Protein AF-A0A4Y7RGU6-F1 (afdb_monomer)

Nearest PDB structures (foldseek):
  7kom-assembly1_A  TM=5.397E-01  e=7.182E-05  Vibrio vulnificus CMCP6
  7omf-assembly1_A  TM=4.273E-01  e=4.608E+00  Homo sapiens
  7b0i-assembly1_A  TM=4.293E-01  e=6.412E+00  Homo sapiens

Sequence (191 aa):
MRLKSGKIIGILFGMALMIGLMAPAAFASVTFQLQDGSGAPYTLTSLDPTTGDPLTYSSYYCNQGTYKYYDAKGQNLLSMINTALTGSGFSSGDVDYVEFIGSDGYDTDDYGAITLGDLSGYYYYSPTTSPGTAVAPIIATQYRTRDTGDFSPANCPRNFYGQPGPTGGADEDTMQMWVKGLSTVVLKVNQ

Mean predicted aligned error: 11.54 Å

Solvent-accessible surface area (backbone atoms only — not comparable to full-atom values): 10809 Å² total; per-residue (Å²): 138,87,86,86,85,90,80,80,77,73,64,71,67,59,63,65,57,73,69,60,77,78,60,76,73,73,70,48,51,31,34,32,28,40,26,43,77,86,70,56,75,41,82,59,41,76,45,71,43,69,56,56,72,76,44,73,42,52,42,74,38,96,86,71,86,42,79,44,47,32,37,33,22,20,26,53,38,67,63,50,51,54,58,36,29,71,84,67,86,52,56,79,89,46,42,61,29,47,36,46,29,17,74,86,70,52,59,25,66,91,78,48,87,37,32,65,64,56,45,68,73,12,22,16,68,42,100,88,37,89,68,29,47,81,35,79,24,21,31,21,30,32,39,22,43,67,91,81,50,69,66,49,74,47,72,47,22,25,54,46,54,32,38,45,38,89,91,64,59,63,50,74,61,69,60,69,55,42,35,62,29,34,35,35,38,39,39,32,27,70,128

Radius of gyration: 22.2 Å; Cα contacts (8 Å, |Δi|>4): 400; chains: 1; bounding box: 42×80×66 Å

Secondary structure (DSSP, 8-state):
-------SSSSHHHHSTTSTT--------EEEEEE-TT--EEEEEEE-------EEEEEE-TTTS-EEEEEEEEEEHHHHHHHHHTTTT--GGGEEEEEEEETTS-BSGGG--B-HHHHHH-EEEETTEEEEEE---EEEEEEEETTT-PPEEEEEEEEE-PBP-TTS---THHHHTS-BTEEEEEEEE--

pLDDT: mean 73.75, std 17.4, range [36.81, 94.75]

Foldseek 3Di:
DDDDDPPDPPPVVVVVVVVPPPPVQPFQWAWEWEAEPVRDIDTQDIHGFDWADWDKAWAADPPDRDIWIKTFTTDFPVVVVQVSCPPVPDGLVQFAFKKWAAPVGDICVVLHGHHPCNQQPAAHQDPVDPQHHADGKGFTQWMATPPDTDTDHGQWTWIDGHADGPVGDPDNSVVSRTYIRTHYMYGYGYD

Structure (mmCIF, N/CA/C/O backbone):
data_AF-A0A4Y7RGU6-F1
#
_entry.id   AF-A0A4Y7RGU6-F1
#
loop_
_atom_site.group_PDB
_atom_site.id
_atom_site.type_symbol
_atom_site.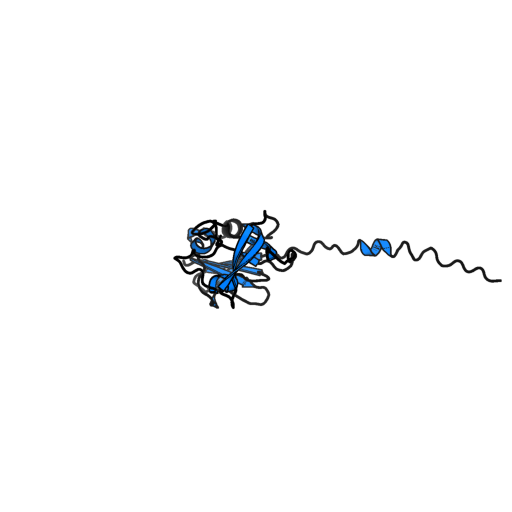label_atom_id
_atom_site.label_alt_id
_atom_site.label_comp_id
_atom_site.label_asym_id
_atom_site.label_entity_id
_atom_site.label_seq_id
_atom_site.pdbx_PDB_ins_code
_atom_site.Cartn_x
_atom_site.Cartn_y
_atom_site.Cartn_z
_atom_site.occupancy
_atom_site.B_iso_or_equiv
_atom_site.auth_seq_id
_atom_site.auth_comp_id
_atom_site.auth_asym_id
_atom_site.auth_atom_id
_atom_site.pdbx_PDB_model_num
ATOM 1 N N . MET A 1 1 ? -5.338 60.148 -46.299 1.00 37.44 1 MET A N 1
ATOM 2 C CA . MET A 1 1 ? -4.393 59.022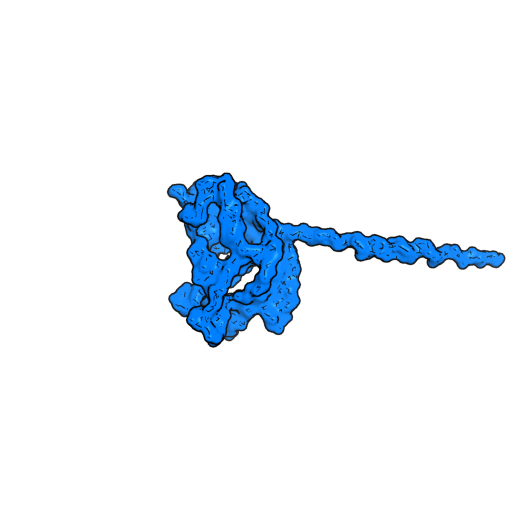 -46.115 1.00 37.44 1 MET A CA 1
ATOM 3 C C . MET A 1 1 ? -4.513 58.545 -44.669 1.00 37.44 1 MET A C 1
ATOM 5 O O . MET A 1 1 ? -4.344 59.355 -43.771 1.00 37.44 1 MET A O 1
ATOM 9 N N . ARG A 1 2 ? -4.946 57.296 -44.443 1.00 38.00 2 ARG A N 1
ATOM 10 C CA . ARG A 1 2 ? -5.199 56.705 -43.112 1.00 38.00 2 ARG A CA 1
ATOM 11 C C . ARG A 1 2 ? -3.884 56.193 -42.509 1.00 38.00 2 ARG A C 1
ATOM 13 O O . ARG A 1 2 ? -3.239 55.362 -43.139 1.00 38.00 2 ARG A O 1
ATOM 20 N N . LEU A 1 3 ? -3.532 56.614 -41.294 1.00 39.50 3 LEU A N 1
ATOM 21 C CA . LEU A 1 3 ? -2.483 55.974 -40.493 1.00 39.50 3 LEU A CA 1
ATOM 22 C C . LEU A 1 3 ? -3.102 54.815 -39.697 1.00 39.50 3 LEU A C 1
ATOM 24 O O . LEU A 1 3 ? -3.950 55.021 -38.832 1.00 39.50 3 LEU A O 1
ATOM 28 N N . LYS A 1 4 ? -2.714 53.582 -40.044 1.00 46.34 4 LYS A N 1
ATOM 29 C CA . LYS A 1 4 ? -3.004 52.351 -39.296 1.00 46.34 4 LYS A CA 1
ATOM 30 C C . LYS A 1 4 ? -1.872 52.115 -38.295 1.00 46.34 4 LYS A C 1
ATOM 32 O O . LYS A 1 4 ? -0.805 51.692 -38.719 1.00 46.34 4 LYS A O 1
ATOM 37 N N . SER A 1 5 ? -2.133 52.273 -36.999 1.00 46.62 5 SER A N 1
ATOM 38 C CA . SER A 1 5 ? -1.221 51.810 -35.939 1.00 46.62 5 SER A CA 1
ATOM 39 C C . SER A 1 5 ? -2.008 51.298 -34.731 1.00 46.62 5 SER A C 1
ATOM 41 O O . SER A 1 5 ? -1.971 51.872 -33.653 1.00 46.62 5 SER A O 1
ATOM 43 N N . GLY A 1 6 ? -2.759 50.212 -34.929 1.00 49.09 6 GLY A N 1
ATOM 44 C CA . GLY A 1 6 ? -3.485 49.488 -33.878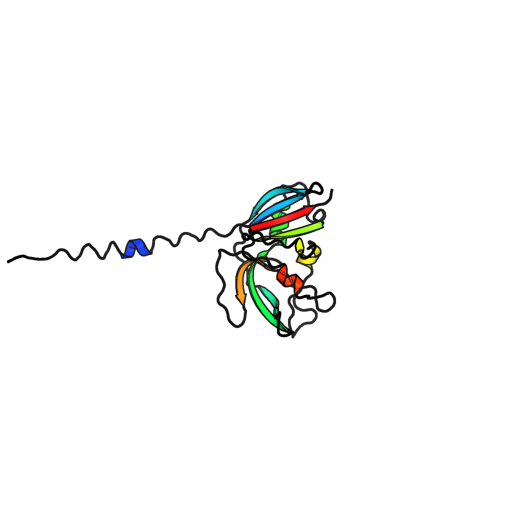 1.00 49.09 6 GLY A CA 1
ATOM 45 C C . GLY A 1 6 ? -2.998 48.045 -33.753 1.00 49.09 6 GLY A C 1
ATOM 46 O O . GLY A 1 6 ? -3.787 47.126 -33.938 1.00 49.09 6 GLY A O 1
ATOM 47 N N . LYS A 1 7 ? -1.690 47.825 -33.549 1.00 43.72 7 LYS A N 1
ATOM 48 C CA . LYS A 1 7 ? -1.103 46.467 -33.545 1.00 43.72 7 LYS A CA 1
ATOM 49 C C . LYS A 1 7 ? -0.040 46.171 -32.476 1.00 43.72 7 LYS A C 1
ATOM 51 O O . LYS A 1 7 ? 0.620 45.148 -32.585 1.00 43.72 7 LYS A O 1
ATOM 56 N N . ILE A 1 8 ? 0.124 46.996 -31.438 1.00 49.69 8 ILE A N 1
ATOM 57 C CA . ILE A 1 8 ? 1.206 46.776 -30.446 1.00 49.69 8 ILE A CA 1
ATOM 58 C C . ILE A 1 8 ? 0.703 46.459 -29.020 1.00 49.69 8 ILE A C 1
ATOM 60 O O . ILE A 1 8 ? 1.488 46.066 -28.171 1.00 49.69 8 ILE A O 1
ATOM 64 N N . ILE A 1 9 ? -0.607 46.488 -28.746 1.00 47.09 9 ILE A N 1
ATOM 65 C CA . ILE A 1 9 ? -1.130 46.227 -27.381 1.00 47.09 9 ILE A CA 1
ATOM 66 C C . ILE A 1 9 ? -1.652 44.781 -27.199 1.00 47.09 9 ILE A C 1
ATOM 68 O O . ILE A 1 9 ? -1.918 44.345 -26.087 1.00 47.09 9 ILE A O 1
ATOM 72 N N . GLY A 1 10 ? -1.738 43.985 -28.272 1.00 39.59 10 GLY A N 1
ATOM 73 C CA . GLY A 1 10 ? -2.306 42.627 -28.214 1.00 39.59 10 GLY A CA 1
ATOM 74 C C . GLY A 1 10 ? -1.344 41.503 -27.806 1.00 39.59 10 GLY A C 1
ATOM 75 O O . GLY A 1 10 ? -1.802 40.410 -27.503 1.00 39.59 10 GLY A O 1
ATOM 76 N N . ILE A 1 11 ? -0.025 41.735 -27.807 1.00 47.38 11 ILE A N 1
ATOM 77 C CA . ILE A 1 11 ? 0.964 40.651 -27.628 1.00 47.38 11 ILE A CA 1
ATOM 78 C C . ILE A 1 11 ? 1.422 40.512 -26.166 1.00 47.38 11 ILE A C 1
ATOM 80 O O . ILE A 1 11 ? 1.731 39.410 -25.725 1.00 47.38 11 ILE A O 1
ATOM 84 N N . LEU A 1 12 ? 1.376 41.581 -25.364 1.00 43.81 12 LEU A N 1
ATOM 85 C CA . LEU A 1 12 ? 1.809 41.526 -23.959 1.00 43.81 12 LEU A CA 1
ATOM 86 C C . LEU A 1 12 ? 0.776 40.892 -23.008 1.00 43.81 12 LEU A C 1
ATOM 88 O O . LEU A 1 12 ? 1.162 40.354 -21.976 1.00 43.81 12 LEU A O 1
ATOM 92 N N . PHE A 1 13 ? -0.509 40.853 -23.375 1.00 44.53 13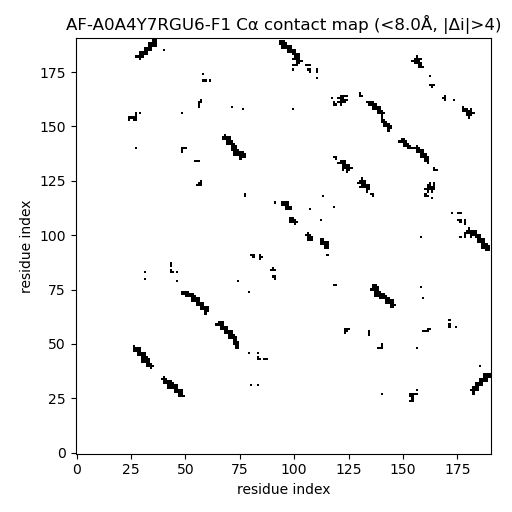 PHE A N 1
ATOM 93 C CA . PHE A 1 13 ? -1.538 40.136 -22.603 1.00 44.53 13 PHE A CA 1
ATOM 94 C C . PHE A 1 13 ? -1.608 38.627 -22.906 1.00 44.53 13 PHE A C 1
ATOM 96 O O . PHE A 1 13 ? -2.220 37.883 -22.146 1.00 44.53 13 PHE A O 1
ATOM 103 N N . GLY A 1 14 ? -0.958 38.156 -23.978 1.00 41.12 14 GLY A N 1
ATOM 104 C CA . GLY A 1 14 ? -0.947 36.736 -24.352 1.00 41.12 14 GLY A CA 1
ATOM 105 C C . GLY A 1 14 ? 0.076 35.888 -23.591 1.00 41.12 14 GLY A C 1
ATOM 106 O O . GLY A 1 14 ? -0.103 34.680 -23.479 1.00 41.12 14 GLY A O 1
ATOM 107 N N . MET A 1 15 ? 1.131 36.498 -23.037 1.00 42.44 15 MET A N 1
ATOM 108 C CA . MET A 1 15 ? 2.177 35.760 -22.309 1.00 42.44 15 MET A CA 1
ATOM 109 C C . MET A 1 15 ? 1.942 35.692 -20.794 1.00 42.44 15 MET A C 1
ATOM 111 O O . MET A 1 15 ? 2.468 34.795 -20.145 1.00 42.44 15 MET A O 1
ATOM 115 N N . ALA A 1 16 ? 1.101 36.563 -20.226 1.00 43.31 16 ALA A N 1
ATOM 116 C CA . ALA A 1 16 ? 0.718 36.481 -18.812 1.00 43.31 16 ALA A CA 1
ATOM 117 C C . ALA A 1 16 ? -0.343 35.395 -18.535 1.00 43.31 16 ALA A C 1
ATOM 119 O O . ALA A 1 16 ? -0.478 34.946 -17.401 1.00 43.31 16 ALA A O 1
ATOM 120 N N . LEU A 1 17 ? -1.063 34.931 -19.565 1.00 41.69 17 LEU A N 1
ATOM 121 C CA . LEU A 1 17 ? -2.091 33.893 -19.426 1.00 41.69 17 LEU A CA 1
ATOM 122 C C . LEU A 1 17 ? -1.546 32.458 -19.549 1.00 41.69 17 LEU A C 1
ATOM 124 O O . LEU A 1 17 ? -2.269 31.519 -19.247 1.00 41.69 17 LEU A O 1
ATOM 128 N N . MET A 1 18 ? -0.281 32.277 -19.951 1.00 43.94 18 MET A N 1
ATOM 129 C CA . MET A 1 18 ? 0.377 30.957 -19.999 1.00 43.94 18 MET A CA 1
ATOM 130 C C . MET A 1 18 ? 1.171 30.618 -18.728 1.00 43.94 18 MET A C 1
ATOM 132 O O . MET A 1 18 ? 1.756 29.545 -18.637 1.00 43.94 18 MET A O 1
ATOM 136 N N . ILE A 1 19 ? 1.176 31.514 -17.735 1.00 46.06 19 ILE A N 1
ATOM 137 C CA . ILE A 1 19 ? 1.684 31.242 -16.377 1.00 46.06 19 ILE A CA 1
ATOM 138 C C . ILE A 1 19 ? 0.513 30.905 -15.425 1.00 46.06 19 ILE A C 1
ATOM 140 O O . ILE A 1 19 ? 0.712 30.403 -14.322 1.00 46.06 19 ILE A O 1
ATOM 144 N N . GLY A 1 20 ? -0.732 31.127 -15.860 1.00 36.81 20 GLY A N 1
ATOM 145 C CA . GLY A 1 20 ? -1.924 30.663 -15.161 1.00 36.81 20 GLY A CA 1
ATOM 146 C C . GLY A 1 20 ? -2.217 29.209 -15.520 1.00 36.81 20 GLY A C 1
ATOM 147 O O . GLY A 1 20 ? -2.365 28.898 -16.694 1.00 36.81 20 GLY A O 1
ATOM 148 N N . LEU A 1 21 ? -2.362 28.357 -14.503 1.00 38.41 21 LEU A N 1
ATOM 149 C CA . LEU A 1 21 ? -2.699 26.925 -14.573 1.00 38.41 21 LEU A CA 1
ATOM 150 C C . LEU A 1 21 ? -1.518 25.943 -14.673 1.00 38.41 21 LEU A C 1
ATOM 152 O O . LEU A 1 21 ? -1.684 24.828 -15.149 1.00 38.41 21 LEU A O 1
ATOM 156 N N . MET A 1 22 ? -0.383 26.243 -14.040 1.00 37.75 22 MET A N 1
ATOM 157 C CA . MET A 1 22 ? 0.124 25.225 -13.111 1.00 37.75 22 MET A CA 1
ATOM 158 C C . MET A 1 22 ? -0.668 25.379 -11.817 1.00 37.75 22 MET A C 1
ATOM 160 O O . MET A 1 22 ? -0.173 25.886 -10.814 1.00 37.75 22 MET A O 1
ATOM 164 N N . ALA A 1 23 ? -1.951 25.003 -11.865 1.00 37.34 23 ALA A N 1
ATOM 165 C CA . ALA A 1 23 ? -2.607 24.592 -10.641 1.00 37.34 23 ALA A CA 1
ATOM 166 C C . ALA A 1 23 ? -1.680 23.523 -10.048 1.00 37.34 23 ALA A C 1
ATOM 168 O O . ALA A 1 23 ? -1.263 22.637 -10.806 1.00 37.34 23 ALA A O 1
ATOM 169 N N . PRO A 1 24 ? -1.295 23.608 -8.764 1.00 40.09 24 PRO A N 1
ATOM 170 C CA . PRO A 1 24 ? -0.758 22.441 -8.089 1.00 40.09 24 PRO A CA 1
ATOM 171 C C . PRO A 1 24 ? -1.733 21.320 -8.432 1.00 40.09 24 PRO A C 1
ATOM 173 O O . PRO A 1 24 ? -2.925 21.466 -8.153 1.00 40.09 24 PRO A O 1
ATOM 176 N N . ALA A 1 25 ? -1.284 20.298 -9.167 1.00 44.44 25 ALA A N 1
ATOM 177 C CA . ALA A 1 25 ? -2.111 19.123 -9.373 1.00 44.44 25 ALA A CA 1
ATOM 178 C C . ALA A 1 25 ? -2.538 18.722 -7.965 1.00 44.44 25 ALA A C 1
ATOM 180 O O . ALA A 1 25 ? -1.666 18.519 -7.119 1.00 44.44 25 ALA A O 1
ATOM 181 N N . ALA A 1 26 ? -3.841 18.780 -7.675 1.00 47.59 26 ALA A N 1
ATOM 182 C CA . ALA A 1 26 ? -4.341 18.370 -6.378 1.00 47.59 26 ALA A CA 1
ATOM 183 C C . ALA A 1 26 ? -3.809 16.953 -6.180 1.00 47.59 26 ALA A C 1
ATOM 185 O O . ALA A 1 26 ? -4.128 16.068 -6.977 1.00 47.59 26 ALA A O 1
ATOM 186 N N . PHE A 1 27 ? -2.885 16.787 -5.233 1.00 58.53 27 PHE A N 1
ATOM 187 C CA . PHE A 1 27 ? -2.269 15.494 -4.999 1.00 58.53 27 PHE A CA 1
ATOM 188 C C . PHE A 1 27 ? -3.397 14.516 -4.686 1.00 58.53 27 PHE A C 1
ATOM 190 O O . PHE A 1 27 ? -4.331 14.846 -3.950 1.00 58.53 27 PHE A O 1
ATOM 197 N N . ALA A 1 28 ? -3.367 13.347 -5.319 1.00 70.31 28 ALA A N 1
ATOM 198 C CA . ALA A 1 28 ? -4.392 12.349 -5.089 1.00 70.31 28 ALA A CA 1
ATOM 199 C C . ALA A 1 28 ? -4.236 11.805 -3.661 1.00 70.31 28 ALA A C 1
ATOM 201 O O . ALA A 1 28 ? -3.299 11.068 -3.358 1.00 70.31 28 ALA A O 1
ATOM 202 N N . SER A 1 29 ? -5.139 12.229 -2.779 1.00 84.31 29 SER A N 1
ATOM 203 C CA . SER A 1 29 ? -5.197 11.810 -1.383 1.00 84.31 29 SER A CA 1
ATOM 204 C C . SER A 1 29 ? -5.780 10.407 -1.259 1.00 84.31 29 SER A C 1
ATOM 206 O O . SER A 1 29 ? -6.756 10.085 -1.940 1.00 84.31 29 SER A O 1
ATOM 208 N N . VAL A 1 30 ? -5.246 9.607 -0.339 1.00 89.06 30 VAL A N 1
ATOM 209 C CA . VAL A 1 30 ? -5.767 8.273 -0.025 1.00 89.06 30 VAL A CA 1
ATOM 210 C C . VAL A 1 30 ? -6.469 8.309 1.323 1.00 89.06 30 VAL A C 1
ATOM 212 O O . VAL A 1 30 ? -5.900 8.723 2.333 1.00 89.06 30 VAL A O 1
ATOM 215 N N . THR A 1 31 ? -7.722 7.868 1.344 1.00 93.19 31 THR A N 1
ATOM 216 C CA . THR A 1 31 ? -8.509 7.770 2.575 1.00 93.19 31 THR A CA 1
ATOM 217 C C . THR A 1 31 ? -8.270 6.428 3.250 1.00 93.19 31 THR A C 1
ATOM 219 O O . THR A 1 31 ? -8.348 5.391 2.604 1.00 93.19 31 THR A O 1
ATOM 222 N N . PHE A 1 32 ? -8.020 6.439 4.555 1.00 93.75 32 PHE A N 1
ATOM 223 C CA . PHE A 1 32 ? -7.980 5.230 5.367 1.00 93.75 32 PHE A CA 1
ATOM 224 C C . PHE A 1 32 ? -9.308 5.052 6.090 1.00 93.75 32 PHE A C 1
ATOM 226 O O . PHE A 1 32 ? -9.829 5.996 6.696 1.00 93.75 32 PHE A O 1
ATOM 233 N N . GLN A 1 33 ? -9.839 3.838 6.033 1.00 94.75 33 GLN A N 1
ATOM 234 C CA . GLN A 1 33 ? -11.050 3.436 6.729 1.00 94.75 33 GLN A CA 1
ATOM 235 C C . GLN A 1 33 ? -10.764 2.249 7.643 1.00 94.75 33 GLN A C 1
ATOM 237 O O . GLN A 1 33 ? -9.866 1.458 7.379 1.00 94.75 33 GLN A O 1
ATOM 242 N N . LEU A 1 34 ? -11.536 2.138 8.713 1.00 93.69 34 LEU A N 1
ATOM 243 C CA . LEU A 1 34 ? -11.600 0.974 9.581 1.00 93.69 34 LEU A CA 1
ATOM 244 C C . LEU A 1 34 ? -12.909 0.246 9.294 1.00 93.69 34 LEU A C 1
ATOM 246 O O . LEU A 1 34 ? -13.951 0.893 9.336 1.00 93.69 34 LEU A O 1
ATOM 250 N N . GLN A 1 35 ? -12.874 -1.057 9.044 1.00 92.50 35 GLN A N 1
ATOM 251 C CA . GLN A 1 35 ? -14.071 -1.888 8.950 1.00 92.50 35 GLN A CA 1
ATOM 252 C C . GLN A 1 35 ? -14.071 -2.882 10.104 1.00 92.50 35 GLN A C 1
ATOM 254 O O . GLN A 1 35 ? -13.147 -3.684 10.234 1.00 92.50 35 GLN A O 1
ATOM 259 N N . ASP A 1 36 ? -15.091 -2.804 10.953 1.00 86.38 36 ASP A N 1
ATOM 260 C CA . ASP A 1 36 ? -15.255 -3.738 12.064 1.00 86.38 36 ASP A CA 1
ATOM 261 C C . ASP A 1 36 ? -15.949 -5.039 11.620 1.00 86.38 36 ASP A C 1
ATOM 263 O O . ASP A 1 36 ? -16.480 -5.142 10.511 1.00 86.38 36 ASP A O 1
ATOM 267 N N . GLY A 1 37 ? -15.994 -6.032 12.511 1.00 77.56 37 GLY A N 1
ATOM 268 C CA . GLY A 1 37 ? -16.672 -7.312 12.268 1.00 77.56 37 GLY A CA 1
ATOM 269 C C . GLY A 1 37 ? -18.186 -7.218 11.996 1.00 77.56 37 GLY A C 1
ATOM 270 O O . GLY A 1 37 ? -18.798 -8.228 11.651 1.00 77.56 37 GLY A O 1
ATOM 271 N N . SER A 1 38 ? -18.809 -6.037 12.126 1.00 81.31 38 SER A N 1
ATOM 272 C CA . SER A 1 38 ? -20.200 -5.791 11.703 1.00 81.31 38 SER A CA 1
ATOM 273 C C . SER A 1 38 ? -20.311 -5.362 10.234 1.00 81.31 38 SER A C 1
ATOM 275 O O . SER A 1 38 ? -21.413 -5.298 9.684 1.00 81.31 38 SER A O 1
ATOM 277 N N . GLY A 1 39 ? -19.172 -5.094 9.590 1.00 79.31 39 GLY A N 1
ATOM 278 C CA . GLY A 1 39 ? -19.063 -4.669 8.202 1.00 79.31 39 GLY A CA 1
ATOM 279 C C . GLY A 1 39 ? -19.213 -3.160 7.996 1.00 79.31 39 GLY A C 1
ATOM 280 O O . GLY A 1 39 ? -19.271 -2.729 6.846 1.00 79.31 39 GLY A O 1
ATOM 281 N N . ALA A 1 40 ? -19.273 -2.355 9.062 1.00 85.25 40 ALA A N 1
ATOM 282 C CA . ALA A 1 40 ? -19.454 -0.909 8.970 1.00 85.25 40 ALA A CA 1
ATOM 283 C C . ALA A 1 40 ? -18.103 -0.176 8.822 1.00 85.25 40 ALA A C 1
ATOM 285 O O . ALA A 1 40 ? -17.247 -0.310 9.699 1.00 85.25 40 ALA A O 1
ATOM 286 N N . PRO A 1 41 ? -17.893 0.618 7.751 1.00 88.56 41 PRO A N 1
ATOM 287 C CA . PRO A 1 41 ? -16.672 1.394 7.593 1.00 88.56 41 PRO A CA 1
ATOM 288 C C . PRO A 1 41 ? -16.731 2.732 8.348 1.00 88.56 41 PRO A C 1
ATOM 290 O O . PRO A 1 41 ? -17.709 3.480 8.270 1.00 88.56 41 PRO A O 1
ATOM 293 N N . TYR A 1 42 ? -15.627 3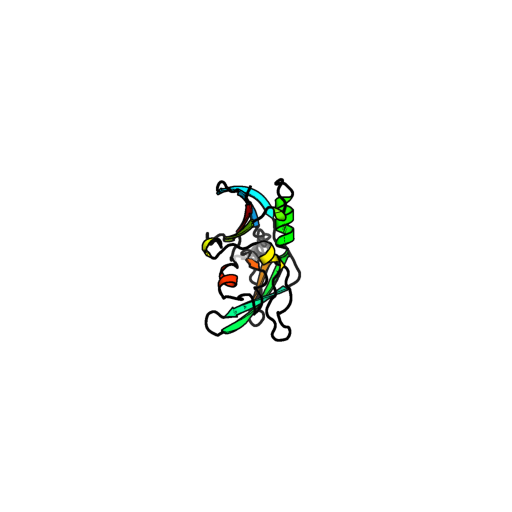.089 8.999 1.00 89.81 42 TYR A N 1
ATOM 294 C CA . TYR A 1 42 ? -15.390 4.383 9.636 1.00 89.81 42 TYR A CA 1
ATOM 295 C C . TYR A 1 42 ? -14.182 5.051 8.991 1.00 89.81 42 TYR A C 1
ATOM 297 O O . TYR A 1 42 ? -13.115 4.455 8.900 1.00 89.81 42 TYR A O 1
ATOM 305 N N . THR A 1 43 ? -14.309 6.307 8.564 1.00 93.25 43 THR A N 1
ATOM 306 C CA . THR A 1 43 ? -13.151 7.045 8.038 1.00 93.25 43 THR A CA 1
ATOM 307 C C . THR A 1 43 ? -12.219 7.435 9.179 1.00 93.25 43 THR A C 1
ATOM 309 O O .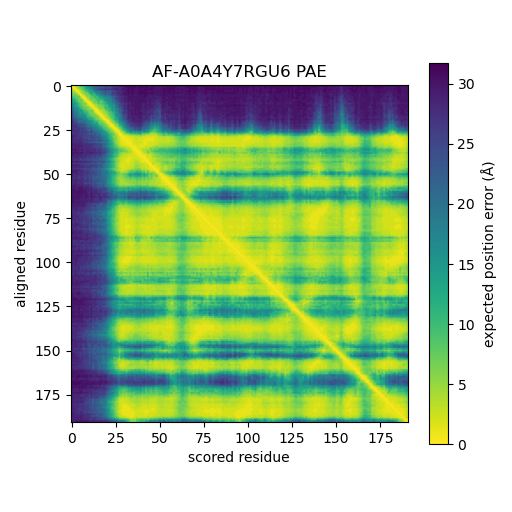 THR A 1 43 ? -12.624 8.164 10.081 1.00 93.25 43 THR A O 1
ATOM 312 N N . LEU A 1 44 ? -10.970 6.975 9.119 1.00 87.88 44 LEU A N 1
ATOM 313 C CA . LEU A 1 44 ? -9.943 7.293 10.106 1.00 87.88 44 LEU A CA 1
ATOM 314 C C . LEU A 1 44 ? -9.275 8.628 9.787 1.00 87.88 44 LEU A C 1
ATOM 316 O O . LEU A 1 44 ? -9.277 9.540 10.610 1.00 87.88 44 LEU A O 1
ATOM 320 N N . THR A 1 45 ? -8.690 8.754 8.592 1.00 91.00 45 THR A N 1
ATOM 321 C CA . THR A 1 45 ? -7.986 9.961 8.126 1.00 91.00 45 THR A CA 1
ATOM 322 C C . THR A 1 45 ? -7.732 9.885 6.618 1.00 91.00 45 THR A C 1
ATOM 324 O O . THR A 1 45 ? -7.512 8.808 6.068 1.00 91.00 45 THR A O 1
ATOM 327 N N . SER A 1 46 ? -7.713 11.041 5.951 1.00 87.94 46 SER A N 1
ATOM 328 C CA . SER A 1 46 ? -7.178 11.181 4.594 1.00 87.94 46 SER A CA 1
ATOM 329 C C . SER A 1 46 ? -5.695 11.545 4.658 1.00 87.94 46 SER A C 1
ATOM 331 O O . SER A 1 46 ? -5.339 12.560 5.256 1.00 87.94 46 SER A O 1
ATOM 333 N N . LEU A 1 47 ? -4.836 10.730 4.047 1.00 85.31 47 LEU A N 1
ATOM 334 C CA . LEU A 1 47 ? -3.385 10.917 4.020 1.00 85.31 47 LEU A CA 1
ATOM 335 C C . LEU A 1 47 ? -2.908 11.192 2.590 1.00 85.31 47 LEU A C 1
ATOM 337 O O . LEU A 1 47 ? -3.374 10.573 1.635 1.00 85.31 47 LEU A O 1
ATOM 341 N N . ASP A 1 48 ? -1.977 12.133 2.450 1.00 84.50 48 ASP A N 1
ATOM 342 C CA . ASP A 1 48 ? -1.413 12.533 1.161 1.00 84.50 48 ASP A CA 1
ATOM 343 C C . ASP A 1 48 ? -0.086 11.795 0.900 1.00 84.50 48 ASP A C 1
ATOM 345 O O . ASP A 1 48 ? 0.896 12.070 1.595 1.00 84.50 48 ASP A O 1
ATOM 349 N N . PRO A 1 49 ? -0.025 10.869 -0.077 1.00 77.56 49 PRO A N 1
ATOM 350 C CA . PRO A 1 49 ? 1.169 10.086 -0.385 1.00 77.56 49 PRO A CA 1
ATOM 351 C C . PRO A 1 49 ? 2.241 10.902 -1.136 1.00 77.56 49 PRO A C 1
ATOM 353 O O . PRO A 1 49 ? 2.629 10.582 -2.265 1.00 77.56 49 PRO A O 1
ATOM 356 N N . THR A 1 50 ? 2.763 11.971 -0.534 1.00 73.75 50 THR A N 1
ATOM 357 C CA . THR A 1 50 ? 3.768 12.823 -1.187 1.00 73.75 50 THR A CA 1
ATOM 358 C C . THR A 1 50 ? 5.202 12.400 -0.869 1.00 73.75 50 THR A C 1
ATOM 360 O O . THR A 1 50 ? 5.607 12.284 0.285 1.00 73.75 50 THR A O 1
ATOM 363 N N . THR A 1 51 ? 6.013 12.285 -1.929 1.00 72.00 51 THR A N 1
ATOM 364 C CA . THR A 1 51 ? 7.484 12.118 -1.915 1.00 72.00 51 THR A CA 1
ATOM 365 C C . THR A 1 51 ? 8.018 10.753 -1.454 1.00 72.00 51 THR A C 1
ATOM 367 O O . THR A 1 51 ? 7.292 9.931 -0.914 1.00 72.00 51 THR A O 1
ATOM 370 N N . GLY A 1 52 ? 9.295 10.490 -1.746 1.00 76.88 52 GLY A N 1
ATOM 371 C CA . GLY A 1 52 ? 10.017 9.269 -1.387 1.00 76.88 52 GLY A CA 1
ATOM 372 C C . GLY A 1 52 ? 11.182 9.002 -2.344 1.00 76.88 52 GLY A C 1
ATOM 373 O O . GLY A 1 52 ? 11.144 9.427 -3.506 1.00 76.88 52 GLY A O 1
ATOM 374 N N . ASP A 1 53 ? 12.210 8.302 -1.865 1.00 83.69 53 ASP A N 1
ATOM 375 C CA . ASP A 1 53 ? 13.274 7.798 -2.733 1.00 83.69 53 ASP A CA 1
ATOM 376 C C . ASP A 1 53 ? 12.724 6.703 -3.663 1.00 83.69 53 ASP A C 1
ATOM 378 O O . ASP A 1 53 ? 11.817 5.961 -3.272 1.00 83.69 53 ASP A O 1
ATOM 382 N N . PRO A 1 54 ? 13.229 6.589 -4.906 1.00 85.38 54 PRO A N 1
ATOM 383 C CA . PRO A 1 54 ? 12.796 5.526 -5.797 1.00 85.38 54 PRO A CA 1
ATOM 384 C C . PRO A 1 54 ? 13.139 4.145 -5.228 1.00 85.38 54 PRO A C 1
ATOM 386 O O . PRO A 1 54 ? 14.297 3.856 -4.927 1.00 85.38 54 PRO A O 1
ATOM 389 N N . LEU A 1 55 ? 12.133 3.279 -5.166 1.00 87.25 55 LEU A N 1
ATOM 390 C CA . LEU A 1 55 ? 12.256 1.860 -4.857 1.00 87.25 55 LEU A CA 1
ATOM 391 C C . LEU A 1 55 ? 11.939 1.040 -6.108 1.00 87.25 55 LEU A C 1
ATOM 393 O O . LEU A 1 55 ? 11.055 1.403 -6.889 1.00 87.25 55 LEU A O 1
ATOM 397 N N . THR A 1 56 ? 12.667 -0.059 -6.302 1.00 86.50 56 THR A N 1
ATOM 398 C CA . THR A 1 56 ? 12.443 -0.971 -7.426 1.00 86.50 56 THR A CA 1
ATOM 399 C C . THR A 1 56 ? 11.580 -2.146 -6.982 1.00 86.50 56 THR A C 1
ATOM 401 O O . THR A 1 56 ? 11.873 -2.793 -5.985 1.00 86.50 56 THR A O 1
ATOM 404 N N . TYR A 1 57 ? 10.554 -2.447 -7.769 1.00 84.56 57 TYR A N 1
ATOM 405 C CA . TYR A 1 57 ? 9.666 -3.593 -7.618 1.00 84.56 57 TYR A CA 1
ATOM 406 C C . TYR A 1 57 ? 9.775 -4.473 -8.863 1.00 84.56 57 TYR A C 1
ATOM 408 O O . TYR A 1 57 ? 10.024 -3.981 -9.964 1.00 84.56 57 TYR A O 1
ATOM 416 N N . SER A 1 58 ? 9.589 -5.777 -8.706 1.00 76.44 58 SER A N 1
ATOM 417 C CA . SER A 1 58 ? 9.556 -6.747 -9.801 1.00 76.44 58 SER A CA 1
ATOM 418 C C . SER A 1 58 ? 8.140 -7.266 -9.983 1.00 76.44 58 SER A C 1
ATOM 420 O O . SER A 1 58 ? 7.393 -7.371 -9.019 1.00 76.44 58 SER A O 1
ATOM 422 N N . SER A 1 59 ? 7.787 -7.636 -11.202 1.00 67.88 59 SER A N 1
ATOM 423 C CA . SER A 1 59 ? 6.512 -8.260 -11.532 1.00 67.88 59 SER A CA 1
ATOM 424 C C . SER A 1 59 ? 6.738 -9.326 -12.605 1.00 67.88 59 SER A C 1
ATOM 426 O O . SER A 1 59 ? 7.656 -9.193 -13.415 1.00 67.88 59 SER A O 1
ATOM 428 N N . TYR A 1 60 ? 5.915 -10.373 -12.639 1.00 60.56 60 TYR A N 1
ATOM 429 C CA . TYR A 1 60 ? 5.912 -11.317 -13.755 1.00 60.56 60 TYR A CA 1
ATOM 430 C C . TYR A 1 60 ? 5.211 -10.707 -14.970 1.00 60.56 60 TYR A C 1
ATOM 432 O O . TYR A 1 60 ? 4.219 -9.986 -14.857 1.00 60.56 60 TYR A O 1
ATOM 440 N N . TYR A 1 61 ? 5.744 -10.972 -16.157 1.00 55.44 61 TYR A N 1
ATOM 441 C CA . TYR A 1 61 ? 5.068 -10.660 -17.404 1.00 55.44 61 TYR A CA 1
ATOM 442 C C . TYR A 1 61 ? 3.986 -11.714 -17.654 1.00 55.44 61 TYR A C 1
ATOM 444 O O . TYR A 1 61 ? 4.333 -12.860 -17.940 1.00 55.44 61 TYR A O 1
ATOM 452 N N . CYS A 1 62 ? 2.711 -11.301 -17.629 1.00 46.16 62 CYS A N 1
ATOM 453 C CA . CYS A 1 62 ? 1.517 -12.167 -17.702 1.00 46.16 62 CYS A CA 1
ATOM 454 C C . CYS A 1 62 ? 1.496 -13.181 -18.862 1.00 46.16 62 CYS A C 1
ATOM 456 O O . CYS A 1 62 ? 0.683 -14.090 -18.872 1.00 46.16 62 CYS A O 1
ATOM 458 N N . ASN A 1 63 ? 2.340 -13.004 -19.884 1.00 48.28 63 ASN A N 1
ATOM 459 C CA . ASN A 1 63 ? 2.321 -13.826 -21.095 1.00 48.28 63 ASN A CA 1
ATOM 460 C C . ASN A 1 63 ? 3.674 -14.456 -21.472 1.00 48.28 63 ASN A C 1
ATOM 462 O O . ASN A 1 63 ? 3.741 -15.111 -22.510 1.00 48.28 63 ASN A O 1
ATOM 466 N N . GLN A 1 64 ? 4.770 -14.215 -20.737 1.00 54.34 64 GLN A N 1
ATOM 467 C CA . GLN A 1 64 ? 6.117 -14.601 -21.213 1.00 54.34 64 GLN A CA 1
ATOM 468 C C . GLN A 1 64 ? 7.099 -15.096 -20.142 1.00 54.34 64 GLN A C 1
ATOM 470 O O . GLN A 1 64 ? 8.248 -15.374 -20.479 1.00 54.34 64 GLN A O 1
ATOM 475 N N . GLY A 1 65 ? 6.697 -15.228 -18.872 1.00 58.16 65 GLY A N 1
ATOM 476 C CA . GLY A 1 65 ? 7.573 -15.774 -17.821 1.00 58.16 65 GLY A CA 1
ATOM 477 C C . GLY A 1 65 ? 8.854 -14.963 -17.565 1.00 58.16 65 GLY A C 1
ATOM 478 O O . GLY A 1 65 ? 9.769 -15.440 -16.899 1.00 58.16 65 GLY A O 1
ATOM 479 N N . THR A 1 66 ? 8.946 -13.745 -18.103 1.00 67.06 66 THR A N 1
ATOM 480 C CA . THR A 1 66 ? 10.043 -12.802 -17.873 1.00 67.06 66 THR A CA 1
ATOM 481 C C . THR A 1 66 ? 9.632 -11.775 -16.829 1.00 67.06 66 THR A C 1
ATOM 483 O O . THR A 1 66 ? 8.462 -11.416 -16.721 1.00 67.06 66 THR A O 1
ATOM 486 N N . TYR A 1 67 ? 10.591 -11.288 -16.044 1.00 69.69 67 TYR A N 1
ATOM 487 C CA . TYR A 1 67 ? 10.317 -10.239 -15.067 1.00 69.69 67 TYR A CA 1
ATOM 488 C C . TYR A 1 67 ? 10.288 -8.859 -15.720 1.00 69.69 67 TYR A C 1
ATOM 490 O O . TYR A 1 67 ? 11.126 -8.530 -16.561 1.00 69.69 67 TYR A O 1
ATOM 498 N N . LYS A 1 68 ? 9.358 -8.026 -15.263 1.00 73.88 68 LYS A N 1
ATOM 499 C CA . LYS A 1 68 ? 9.299 -6.596 -15.530 1.00 73.88 68 LYS A CA 1
ATOM 500 C C . LYS A 1 68 ? 9.595 -5.832 -14.247 1.00 73.88 68 LYS A C 1
ATOM 502 O O . LYS A 1 68 ? 9.040 -6.138 -13.196 1.00 73.88 68 LYS A O 1
ATOM 507 N N . TYR A 1 69 ? 10.440 -4.813 -14.340 1.00 80.56 69 TYR A N 1
ATOM 508 C CA . TYR A 1 69 ? 10.798 -3.986 -13.193 1.00 80.56 69 TYR A CA 1
ATOM 509 C C . TYR A 1 69 ? 10.080 -2.643 -13.238 1.00 80.56 69 TYR A C 1
ATOM 511 O O . TYR A 1 69 ? 9.941 -2.026 -14.300 1.00 80.56 69 TYR A O 1
ATOM 519 N N . TYR A 1 70 ? 9.656 -2.182 -12.071 1.00 83.75 70 TYR A N 1
ATOM 520 C CA . TYR A 1 70 ? 9.052 -0.880 -11.857 1.00 83.75 70 TYR A CA 1
ATOM 521 C C . TYR A 1 70 ? 9.903 -0.077 -10.883 1.00 83.75 70 TYR A C 1
ATOM 523 O O . TYR A 1 70 ? 10.242 -0.585 -9.823 1.00 83.75 70 TYR A O 1
ATOM 531 N N . ASP A 1 71 ? 10.210 1.174 -11.217 1.00 87.75 71 ASP A N 1
ATOM 532 C CA . ASP A 1 71 ? 10.724 2.133 -10.236 1.00 87.75 71 ASP A CA 1
ATOM 533 C C . ASP A 1 71 ? 9.550 2.987 -9.762 1.00 87.75 71 ASP A C 1
ATOM 535 O O . ASP A 1 71 ? 8.829 3.546 -10.596 1.00 87.75 71 ASP A O 1
ATOM 539 N N . ALA A 1 72 ? 9.362 3.115 -8.452 1.00 88.62 72 ALA A N 1
ATOM 540 C CA . ALA A 1 72 ? 8.259 3.864 -7.865 1.00 88.62 72 ALA A CA 1
ATOM 541 C C . ALA A 1 72 ? 8.719 4.741 -6.695 1.00 88.62 72 ALA A C 1
ATOM 543 O O . ALA A 1 72 ? 9.626 4.377 -5.951 1.00 88.62 72 ALA A O 1
ATOM 544 N N . LYS A 1 73 ? 8.089 5.906 -6.543 1.00 88.19 73 LYS A N 1
ATOM 545 C CA . LYS A 1 73 ? 8.318 6.870 -5.461 1.00 88.19 73 LYS A CA 1
ATOM 546 C C . LYS A 1 73 ? 7.011 7.143 -4.746 1.00 88.19 73 LYS A C 1
ATOM 548 O O . LYS A 1 73 ? 5.986 7.362 -5.399 1.00 88.19 73 LYS A O 1
ATOM 553 N N . GLY A 1 74 ? 7.068 7.184 -3.426 1.00 88.56 74 GLY A N 1
ATOM 554 C CA . GLY A 1 74 ? 5.895 7.389 -2.601 1.00 88.56 74 GLY A CA 1
ATOM 555 C C . GLY A 1 74 ? 6.181 7.235 -1.123 1.00 88.56 74 GLY A C 1
ATOM 556 O O . GLY A 1 74 ? 7.284 6.858 -0.720 1.00 88.56 74 GLY A O 1
ATOM 557 N N . GLN A 1 75 ? 5.154 7.511 -0.331 1.00 90.81 75 GLN A N 1
ATOM 558 C CA . GLN A 1 75 ? 5.237 7.448 1.117 1.00 90.81 75 GLN A CA 1
ATOM 559 C C . GLN A 1 75 ? 5.069 6.007 1.607 1.00 90.81 75 GLN A C 1
ATOM 561 O O . GLN A 1 75 ? 4.354 5.206 1.005 1.00 90.81 75 GLN A O 1
ATOM 566 N N . ASN A 1 76 ? 5.730 5.681 2.717 1.00 92.12 76 ASN A N 1
ATOM 567 C CA . ASN A 1 76 ? 5.668 4.362 3.334 1.00 92.12 76 ASN A CA 1
ATOM 568 C C . ASN A 1 76 ? 4.239 4.010 3.791 1.00 92.12 76 ASN A C 1
ATOM 570 O O . ASN A 1 76 ? 3.680 4.679 4.661 1.00 92.12 76 ASN A O 1
ATOM 574 N N . LEU A 1 77 ? 3.685 2.927 3.243 1.00 92.38 77 LEU A N 1
ATOM 575 C CA . LEU A 1 77 ? 2.312 2.491 3.499 1.00 92.38 77 LEU A CA 1
ATOM 576 C C . LEU A 1 77 ? 2.092 2.104 4.970 1.00 92.38 77 LEU A C 1
ATOM 578 O O . LEU A 1 77 ? 1.105 2.521 5.565 1.00 92.38 77 LEU A O 1
ATOM 582 N N . LEU A 1 78 ? 3.019 1.366 5.589 1.00 92.38 78 LEU A N 1
ATOM 583 C CA . LEU A 1 78 ? 2.876 0.936 6.990 1.00 92.38 78 LEU A CA 1
ATOM 584 C C . LEU A 1 78 ? 2.880 2.126 7.958 1.00 92.38 78 LEU A C 1
ATOM 586 O O . LEU A 1 78 ? 2.107 2.163 8.912 1.00 92.38 78 LEU A O 1
ATOM 590 N N . SER A 1 79 ? 3.709 3.137 7.693 1.00 91.94 79 SER A N 1
ATOM 591 C CA . SER A 1 79 ? 3.715 4.387 8.456 1.00 91.94 79 SER A CA 1
ATOM 592 C C . SER A 1 79 ? 2.390 5.138 8.323 1.00 91.94 79 SER A C 1
ATOM 594 O O . SER A 1 79 ? 1.919 5.718 9.303 1.00 91.94 79 SER A O 1
ATOM 596 N N . MET A 1 80 ? 1.789 5.139 7.130 1.00 92.38 80 MET A N 1
ATOM 597 C CA . MET A 1 80 ? 0.482 5.753 6.887 1.00 92.38 80 MET A CA 1
ATOM 598 C C . MET A 1 80 ? -0.632 4.996 7.623 1.00 92.38 80 MET A C 1
ATOM 600 O O . MET A 1 80 ? -1.431 5.629 8.307 1.00 92.38 80 MET A O 1
ATOM 604 N N . ILE A 1 81 ? -0.623 3.659 7.588 1.00 93.38 81 ILE A N 1
ATOM 605 C CA . ILE A 1 81 ? -1.550 2.806 8.354 1.00 93.38 81 ILE A CA 1
ATOM 606 C C . ILE A 1 81 ? -1.464 3.119 9.854 1.00 93.38 81 ILE A C 1
ATOM 608 O O . ILE A 1 81 ? -2.472 3.441 10.479 1.00 93.38 81 ILE A O 1
ATOM 612 N N . ASN A 1 82 ? -0.257 3.109 10.429 1.00 92.44 82 ASN A N 1
ATOM 613 C CA . ASN A 1 82 ? -0.058 3.404 11.853 1.00 92.44 82 ASN A CA 1
ATOM 614 C C . ASN A 1 82 ? -0.527 4.823 12.225 1.00 92.44 82 ASN A C 1
ATOM 616 O O . ASN A 1 82 ? -1.107 5.042 13.290 1.00 92.44 82 ASN A O 1
ATOM 620 N N . THR A 1 83 ? -0.307 5.787 11.327 1.00 91.38 83 THR A N 1
ATOM 621 C CA . THR A 1 83 ? -0.777 7.168 11.503 1.00 91.38 83 THR A CA 1
ATOM 622 C C . THR A 1 83 ? -2.304 7.225 11.529 1.00 91.38 83 THR A C 1
ATOM 624 O O . THR A 1 83 ? -2.869 7.845 12.427 1.00 91.38 83 THR A O 1
ATOM 627 N N . ALA A 1 84 ? -2.978 6.543 10.596 1.00 90.62 84 ALA A N 1
ATOM 628 C CA . ALA A 1 84 ? -4.438 6.478 10.547 1.00 90.62 84 ALA A CA 1
ATOM 629 C C . ALA A 1 84 ? -5.037 5.815 11.803 1.00 90.62 84 ALA A C 1
ATOM 631 O O . ALA A 1 84 ? -6.046 6.282 12.329 1.00 90.62 84 ALA A O 1
ATOM 632 N N . LEU A 1 85 ? -4.391 4.770 12.330 1.00 91.06 85 LEU A N 1
ATOM 633 C CA . LEU A 1 85 ? -4.863 4.030 13.506 1.00 91.06 85 LEU A CA 1
ATOM 634 C C . LEU A 1 85 ? -4.733 4.802 14.828 1.00 91.06 85 LEU A C 1
ATOM 636 O O . LEU A 1 85 ? -5.529 4.573 15.737 1.00 91.06 85 LEU A O 1
ATOM 640 N N . THR A 1 86 ? -3.804 5.757 14.940 1.00 88.69 86 THR A N 1
ATOM 641 C CA . THR A 1 86 ? -3.500 6.463 16.205 1.00 88.69 86 THR A CA 1
ATOM 642 C C . THR A 1 86 ? -4.727 7.142 16.848 1.00 88.69 86 THR A C 1
ATOM 644 O O . THR A 1 86 ? -4.797 7.253 18.070 1.00 88.69 86 THR A O 1
ATOM 647 N N . GLY A 1 87 ? -5.719 7.568 16.058 1.00 74.69 87 GLY A N 1
ATOM 648 C CA . GLY A 1 87 ? -6.959 8.187 16.554 1.00 74.69 87 GLY A CA 1
ATOM 649 C C . GLY A 1 87 ? -8.135 7.227 16.781 1.00 74.69 87 GLY A C 1
ATOM 650 O O . GLY A 1 87 ? -9.191 7.669 17.223 1.00 74.69 87 GLY A O 1
ATOM 651 N N . SER A 1 88 ? -7.976 5.941 16.458 1.00 83.00 88 SER A N 1
ATOM 652 C CA . SER A 1 88 ? -9.075 4.964 16.381 1.00 83.00 88 SER A CA 1
ATOM 653 C C . SER A 1 88 ? -9.266 4.117 17.642 1.00 83.00 88 SER A C 1
ATOM 655 O O . SER A 1 88 ? -10.312 3.498 17.805 1.00 83.00 88 SER A O 1
ATOM 657 N N . GLY A 1 89 ? -8.265 4.073 18.528 1.00 83.81 89 GLY A N 1
ATOM 658 C CA . GLY A 1 89 ? -8.234 3.143 19.663 1.00 83.81 89 GLY A CA 1
ATOM 659 C C . GLY A 1 89 ? -7.745 1.731 19.312 1.00 83.81 89 GLY A C 1
ATOM 660 O O . GLY A 1 89 ? -7.551 0.936 20.225 1.00 83.81 89 GLY A O 1
ATOM 661 N N . PHE A 1 90 ? -7.490 1.452 18.030 1.00 88.31 90 PHE A N 1
ATOM 662 C CA . PHE A 1 90 ? -6.881 0.217 17.540 1.00 88.31 90 PHE A CA 1
ATOM 663 C C . PHE A 1 90 ? -5.387 0.403 17.256 1.00 88.31 90 PHE A C 1
ATOM 665 O O . PHE A 1 90 ? -4.902 1.506 16.985 1.00 88.31 90 PHE A O 1
ATOM 672 N N . SER A 1 91 ? -4.657 -0.701 17.306 1.00 90.94 91 SER A N 1
ATOM 673 C CA . SER A 1 91 ? -3.253 -0.829 16.940 1.00 90.94 91 SER A CA 1
ATOM 674 C C . SER A 1 91 ? -3.103 -1.651 15.660 1.00 90.94 91 SER A C 1
ATOM 676 O O . SER A 1 91 ? -4.041 -2.287 15.187 1.00 90.94 91 SER A O 1
ATOM 678 N N . SER A 1 92 ? -1.897 -1.681 15.093 1.00 89.12 92 SER A N 1
ATOM 679 C CA . SER A 1 92 ? -1.602 -2.566 13.962 1.00 89.12 92 SER A CA 1
ATOM 680 C C . SER A 1 92 ? -1.775 -4.051 14.300 1.00 89.12 92 SER A C 1
ATOM 682 O O . SER A 1 92 ? -2.024 -4.840 13.400 1.00 89.12 92 SER A O 1
ATOM 684 N N . GLY A 1 93 ? -1.677 -4.441 15.575 1.00 88.94 93 GLY A N 1
ATOM 685 C CA . GLY A 1 93 ? -1.913 -5.821 16.005 1.00 88.94 93 GLY A CA 1
ATOM 686 C C . GLY A 1 93 ? -3.379 -6.253 15.932 1.00 88.94 93 GLY A C 1
ATOM 687 O O . GLY A 1 93 ? -3.639 -7.450 15.961 1.00 88.94 93 GLY A O 1
ATOM 688 N N . ASP A 1 94 ? -4.304 -5.299 15.816 1.00 91.00 94 ASP A N 1
ATOM 689 C CA . ASP A 1 94 ? -5.746 -5.557 15.752 1.00 91.00 94 ASP A CA 1
ATOM 690 C C . ASP A 1 94 ? -6.259 -5.653 14.301 1.00 91.00 94 ASP A C 1
ATOM 692 O O . ASP A 1 94 ? -7.426 -5.954 14.072 1.00 91.00 94 ASP A O 1
ATOM 696 N N . VAL A 1 95 ? -5.401 -5.376 13.309 1.00 91.44 95 VAL A N 1
ATOM 697 C CA . VAL A 1 95 ? -5.735 -5.448 11.878 1.00 91.44 95 VAL A CA 1
ATOM 698 C C . VAL A 1 95 ? -5.501 -6.861 11.362 1.00 91.44 95 VAL A C 1
ATOM 700 O O . VAL A 1 95 ? -4.357 -7.304 11.256 1.00 91.44 95 VAL A O 1
ATOM 703 N N . ASP A 1 96 ? -6.579 -7.536 10.971 1.00 90.12 96 ASP A N 1
ATOM 704 C CA . ASP A 1 96 ? -6.510 -8.874 10.385 1.00 90.12 96 ASP A CA 1
ATOM 705 C C . ASP A 1 96 ? -6.032 -8.816 8.935 1.00 90.12 96 ASP A C 1
ATOM 707 O O . ASP A 1 96 ? -5.104 -9.523 8.539 1.00 90.12 96 ASP A O 1
ATOM 711 N N . TYR A 1 97 ? -6.661 -7.956 8.132 1.00 89.31 97 TYR A N 1
ATOM 712 C CA . TYR A 1 97 ? -6.328 -7.782 6.724 1.00 89.31 97 TYR A CA 1
ATOM 713 C C . TYR A 1 97 ? -6.633 -6.370 6.223 1.00 89.31 97 TYR A C 1
ATOM 715 O O . TYR A 1 97 ? -7.321 -5.569 6.856 1.00 89.31 97 TYR A O 1
ATOM 723 N N . VAL A 1 98 ? -6.048 -6.062 5.076 1.00 91.56 98 VAL A N 1
ATOM 724 C CA . VAL A 1 98 ? -6.055 -4.778 4.399 1.00 91.56 98 VAL A CA 1
ATOM 725 C C . VAL A 1 98 ? -6.669 -4.975 3.024 1.00 91.56 98 VAL A C 1
ATOM 727 O O . VAL A 1 98 ? -6.294 -5.883 2.287 1.00 91.56 98 VAL A O 1
ATOM 730 N N . GLU A 1 99 ? -7.584 -4.089 2.670 1.00 92.19 99 GLU A N 1
ATOM 731 C CA . GLU A 1 99 ? -8.186 -4.021 1.345 1.00 92.19 99 GLU A CA 1
ATOM 732 C C . GLU A 1 99 ? -7.792 -2.699 0.681 1.00 92.19 99 GLU A C 1
ATOM 734 O O . GLU A 1 99 ? -7.774 -1.636 1.313 1.00 92.19 99 GLU A O 1
ATOM 739 N N . PHE A 1 100 ? -7.459 -2.761 -0.605 1.00 92.50 100 PHE A N 1
ATOM 740 C CA . PHE A 1 100 ? -7.138 -1.600 -1.422 1.00 92.50 100 PHE A CA 1
ATOM 741 C C . PHE A 1 100 ? -8.257 -1.363 -2.428 1.00 92.50 100 PHE A C 1
ATOM 743 O O . PHE A 1 100 ? -8.623 -2.278 -3.156 1.00 92.50 100 PHE A O 1
ATOM 750 N N . ILE A 1 101 ? -8.747 -0.126 -2.509 1.00 91.00 101 ILE A N 1
ATOM 751 C CA . ILE A 1 101 ? -9.852 0.251 -3.396 1.00 91.00 101 ILE A CA 1
ATOM 752 C C . ILE A 1 101 ? -9.412 1.383 -4.323 1.00 91.00 101 ILE A C 1
ATOM 754 O O . ILE A 1 101 ? -8.905 2.429 -3.887 1.00 91.00 101 ILE A O 1
ATOM 758 N N . GLY A 1 102 ? -9.602 1.162 -5.619 1.00 88.25 102 GLY A N 1
ATOM 759 C CA . GLY A 1 102 ? -9.348 2.106 -6.693 1.00 88.25 102 GLY A CA 1
ATOM 760 C C . GLY A 1 102 ? -10.524 3.047 -6.910 1.00 88.25 102 GLY A C 1
ATOM 761 O O . GLY A 1 102 ? -11.680 2.726 -6.653 1.00 88.25 102 GLY A O 1
ATOM 762 N N . SER A 1 103 ? -10.232 4.227 -7.445 1.00 86.06 103 SER A N 1
ATOM 763 C CA . SER A 1 103 ? -11.246 5.220 -7.832 1.00 86.06 103 SER A CA 1
ATOM 764 C C . SER A 1 103 ? -12.200 4.743 -8.937 1.00 86.06 103 SER A C 1
ATOM 766 O O . SER A 1 103 ? -13.249 5.352 -9.139 1.00 86.06 103 SER A O 1
ATOM 768 N N . ASP A 1 104 ? -11.855 3.666 -9.643 1.00 80.50 104 ASP A N 1
ATOM 769 C CA . ASP A 1 104 ? -12.701 2.963 -10.610 1.00 80.50 104 ASP A CA 1
ATOM 770 C C . ASP A 1 104 ? -13.631 1.916 -9.967 1.00 80.50 104 ASP A C 1
ATOM 772 O O . ASP A 1 104 ? -14.425 1.297 -10.675 1.00 80.50 104 ASP A O 1
ATOM 776 N N . GLY A 1 105 ? -13.572 1.749 -8.641 1.00 81.81 105 GLY A N 1
ATOM 777 C CA . GLY A 1 105 ? -14.348 0.766 -7.889 1.00 81.81 105 GLY A CA 1
ATOM 778 C C . GLY A 1 105 ? -13.734 -0.632 -7.877 1.00 81.81 105 GLY A C 1
ATOM 779 O O . GLY A 1 105 ? -14.365 -1.541 -7.355 1.00 81.81 105 GLY A O 1
ATOM 780 N N . TYR A 1 106 ? -12.536 -0.814 -8.441 1.00 83.19 106 TYR A N 1
ATOM 781 C CA . TYR A 1 106 ? -11.782 -2.054 -8.286 1.00 83.19 106 TYR A CA 1
ATOM 782 C C . TYR A 1 106 ? -11.332 -2.214 -6.832 1.00 83.19 106 TYR A C 1
ATOM 784 O O . TYR A 1 106 ? -10.702 -1.301 -6.295 1.00 83.19 106 TYR A O 1
ATOM 792 N N . ASP A 1 107 ? -11.582 -3.370 -6.227 1.00 84.19 107 ASP A N 1
ATOM 793 C CA . ASP A 1 107 ? -11.074 -3.721 -4.905 1.00 84.19 107 ASP A CA 1
ATOM 794 C C . ASP A 1 107 ? -10.238 -5.007 -4.931 1.00 84.19 107 ASP A C 1
ATOM 796 O O . ASP A 1 107 ? -10.253 -5.780 -5.892 1.00 84.19 107 ASP A O 1
ATOM 800 N N . THR A 1 108 ? -9.433 -5.193 -3.887 1.00 82.12 108 THR A N 1
ATOM 801 C CA . THR A 1 108 ? -8.585 -6.381 -3.739 1.00 82.12 108 THR A CA 1
ATOM 802 C C . THR A 1 108 ? -9.233 -7.502 -2.936 1.00 82.12 108 THR A C 1
ATOM 804 O O . THR A 1 108 ? -8.620 -8.562 -2.832 1.00 82.12 108 THR A O 1
ATOM 807 N N . ASP A 1 109 ? -10.420 -7.296 -2.362 1.00 76.62 109 ASP A N 1
ATOM 808 C CA . ASP A 1 109 ? -11.094 -8.294 -1.515 1.00 76.62 109 ASP A CA 1
ATOM 809 C C . ASP A 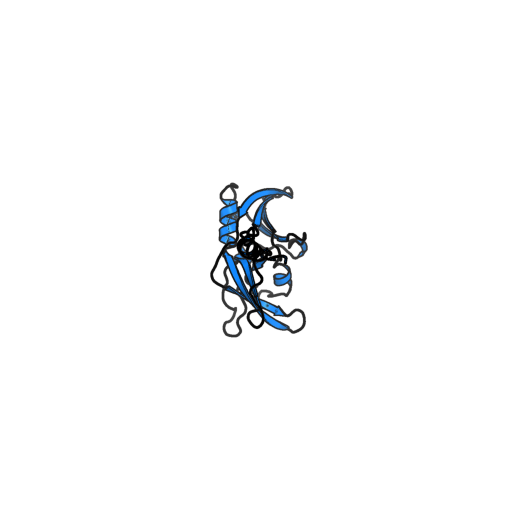1 109 ? -11.445 -9.540 -2.345 1.00 76.62 109 ASP A C 1
ATOM 811 O O . ASP A 1 109 ? -11.278 -10.673 -1.889 1.00 76.62 109 ASP A O 1
ATOM 815 N N . ASP A 1 110 ? -11.789 -9.329 -3.618 1.00 66.81 110 ASP A N 1
ATOM 816 C CA . ASP A 1 110 ? -12.054 -10.378 -4.609 1.00 66.81 110 ASP A CA 1
ATOM 817 C C . ASP A 1 110 ? -10.844 -11.284 -4.918 1.00 66.81 110 ASP A C 1
ATOM 819 O O . ASP A 1 110 ? -11.008 -12.376 -5.471 1.00 66.81 110 ASP A O 1
ATOM 823 N N . TYR A 1 111 ? -9.626 -10.859 -4.567 1.00 63.78 111 TYR A N 1
ATOM 824 C CA . TYR A 1 111 ? -8.376 -11.546 -4.920 1.00 63.78 111 TYR A CA 1
ATOM 825 C C . TYR A 1 111 ? -7.685 -12.208 -3.722 1.00 63.78 111 TYR A C 1
ATOM 827 O O . TYR A 1 111 ? -6.741 -12.975 -3.914 1.00 63.78 111 TYR A O 1
ATOM 835 N N . GLY A 1 112 ? -8.160 -11.956 -2.499 1.00 70.06 112 GLY A N 1
ATOM 836 C CA . GLY A 1 112 ? -7.665 -12.588 -1.276 1.00 70.06 112 GLY A CA 1
ATOM 837 C C . GLY A 1 112 ? -7.327 -11.603 -0.156 1.00 70.06 112 GLY A C 1
ATOM 838 O O . GLY A 1 112 ? -7.183 -10.400 -0.358 1.00 70.06 112 GLY A O 1
ATOM 839 N N . ALA A 1 113 ? -7.181 -12.138 1.058 1.00 79.31 113 ALA A N 1
ATOM 840 C CA . ALA A 1 113 ? -6.864 -11.347 2.243 1.00 79.31 113 ALA A CA 1
ATOM 841 C C . ALA A 1 113 ? -5.377 -10.951 2.275 1.00 79.31 113 ALA A C 1
ATOM 843 O O . ALA A 1 113 ? -4.507 -11.821 2.252 1.00 79.31 113 ALA A O 1
ATOM 844 N N . ILE A 1 114 ? -5.093 -9.648 2.384 1.00 84.25 114 ILE A N 1
ATOM 845 C CA . ILE A 1 114 ? -3.730 -9.106 2.500 1.00 84.25 114 ILE A CA 1
ATOM 846 C C . ILE A 1 114 ? -3.480 -8.707 3.953 1.00 84.25 114 ILE A C 1
ATOM 848 O O . ILE A 1 114 ? -4.015 -7.713 4.429 1.00 84.25 114 ILE A O 1
ATOM 852 N N . THR A 1 115 ? -2.657 -9.443 4.684 1.00 86.62 115 THR A N 1
ATOM 853 C CA . THR A 1 115 ? -2.326 -9.125 6.082 1.00 86.62 115 THR A CA 1
ATOM 854 C C . THR A 1 115 ? -1.256 -8.027 6.183 1.00 86.62 115 THR A C 1
ATOM 856 O O . THR A 1 115 ? -0.530 -7.723 5.234 1.00 86.62 115 THR A O 1
ATOM 859 N N . LEU A 1 116 ? -1.064 -7.436 7.368 1.00 85.31 116 LEU A N 1
ATOM 860 C CA . LEU A 1 116 ? 0.091 -6.547 7.592 1.00 85.31 116 LEU A CA 1
ATOM 861 C C . LEU A 1 116 ? 1.440 -7.287 7.514 1.00 85.31 116 LEU A C 1
ATOM 863 O O . LEU A 1 116 ? 2.467 -6.684 7.177 1.00 85.31 116 LEU A O 1
ATOM 867 N N . GLY A 1 117 ? 1.445 -8.590 7.811 1.00 81.44 117 GLY A N 1
ATOM 868 C CA . GLY A 1 117 ? 2.608 -9.457 7.620 1.00 81.44 117 GLY A CA 1
ATOM 869 C C . GLY A 1 117 ? 3.000 -9.542 6.147 1.00 81.44 117 GLY A C 1
ATOM 870 O O . GLY A 1 117 ? 4.176 -9.390 5.817 1.00 81.44 117 GLY A O 1
ATOM 871 N N . ASP A 1 118 ? 2.004 -9.654 5.269 1.00 79.06 118 ASP A N 1
ATOM 872 C CA . ASP A 1 118 ? 2.195 -9.637 3.820 1.00 79.06 118 ASP A CA 1
ATOM 873 C C . ASP A 1 118 ? 2.846 -8.320 3.379 1.00 79.06 118 ASP A C 1
ATOM 875 O O . ASP A 1 118 ? 3.891 -8.303 2.741 1.00 79.06 118 ASP A O 1
ATOM 879 N N . LEU A 1 119 ? 2.337 -7.172 3.820 1.00 82.44 119 LEU A N 1
ATOM 880 C CA . LEU A 1 119 ? 2.909 -5.880 3.415 1.00 82.44 119 LEU A CA 1
ATOM 881 C C . LEU A 1 119 ? 4.364 -5.662 3.873 1.00 82.44 119 LEU A C 1
ATOM 883 O O . LEU A 1 119 ? 5.107 -4.926 3.222 1.00 82.44 119 LEU A O 1
ATOM 887 N N . SER A 1 120 ? 4.772 -6.259 4.995 1.00 73.69 120 SER A N 1
ATOM 888 C CA . SER A 1 120 ? 6.071 -6.011 5.640 1.00 73.69 120 SER A CA 1
ATOM 889 C C . SER A 1 120 ? 7.151 -7.053 5.327 1.00 73.69 120 SER A C 1
ATOM 891 O O . SER A 1 120 ? 8.335 -6.771 5.522 1.00 73.69 120 SER A O 1
ATOM 893 N N . GLY A 1 121 ? 6.767 -8.239 4.849 1.00 64.50 121 GLY A N 1
ATOM 894 C CA . GLY A 1 121 ? 7.652 -9.403 4.747 1.00 64.50 121 GLY A CA 1
ATOM 895 C C . GLY A 1 121 ? 8.340 -9.614 3.397 1.00 64.50 121 GLY A C 1
ATOM 896 O O . GLY A 1 121 ? 9.133 -10.549 3.265 1.00 64.50 121 GLY A O 1
ATOM 897 N N . TYR A 1 122 ? 8.042 -8.797 2.386 1.00 73.31 122 TYR A N 1
ATOM 898 C CA . TYR A 1 122 ? 8.289 -9.194 1.003 1.00 73.31 122 TYR A CA 1
ATOM 899 C C . TYR A 1 122 ? 9.476 -8.537 0.285 1.00 73.31 122 TYR A C 1
ATOM 901 O O . TYR A 1 122 ? 9.982 -7.466 0.629 1.00 73.31 122 TYR A O 1
ATOM 909 N N . TYR A 1 123 ? 9.922 -9.231 -0.764 1.00 69.31 123 TYR A N 1
ATOM 910 C CA . TYR A 1 123 ? 11.095 -8.902 -1.567 1.00 69.31 123 TYR A CA 1
ATOM 911 C C . TYR A 1 123 ? 10.658 -8.529 -2.984 1.00 69.31 123 TYR A C 1
ATOM 913 O O . TYR A 1 123 ? 9.643 -9.018 -3.475 1.00 69.31 123 TYR A O 1
ATOM 921 N N . TYR A 1 124 ? 11.441 -7.712 -3.683 1.00 73.69 124 TYR A N 1
ATOM 922 C CA . TYR A 1 124 ? 11.424 -7.764 -5.142 1.00 73.69 124 TYR A CA 1
ATOM 923 C C . TYR A 1 124 ? 12.452 -8.792 -5.609 1.00 73.69 124 TYR A C 1
ATOM 925 O O . TYR A 1 124 ? 13.546 -8.908 -5.043 1.00 73.69 124 TYR A O 1
ATOM 933 N N . TYR A 1 125 ? 12.098 -9.547 -6.640 1.00 67.75 125 TYR A N 1
ATOM 934 C CA . TYR A 1 125 ? 12.989 -10.490 -7.290 1.00 67.75 125 TYR A CA 1
ATOM 935 C C . TYR A 1 125 ? 14.168 -9.750 -7.926 1.00 67.75 125 TYR A C 1
ATOM 937 O O . TYR A 1 125 ? 13.985 -8.776 -8.655 1.00 67.75 125 TYR A O 1
ATOM 945 N N . SER A 1 126 ? 15.379 -10.246 -7.694 1.00 65.75 126 SER A N 1
ATOM 946 C CA . SER A 1 126 ? 16.591 -9.808 -8.380 1.00 65.75 126 SER A CA 1
ATOM 947 C C . SER A 1 126 ? 17.376 -11.044 -8.816 1.00 65.75 126 SER A C 1
ATOM 949 O O . SER A 1 126 ? 17.590 -11.937 -7.997 1.00 65.75 126 SER A O 1
ATOM 951 N N . PRO A 1 127 ? 17.873 -11.119 -10.064 1.00 61.19 127 PRO A N 1
ATOM 952 C CA . PRO A 1 127 ? 18.622 -12.282 -10.541 1.00 61.19 127 PRO A CA 1
ATOM 953 C C . PRO A 1 127 ? 19.958 -12.482 -9.805 1.00 61.19 127 PRO A C 1
ATOM 955 O O . PRO A 1 127 ? 20.576 -13.536 -9.923 1.00 61.19 127 PRO A O 1
ATOM 958 N N . THR A 1 128 ? 20.427 -11.475 -9.063 1.00 60.53 128 THR A N 1
ATOM 959 C CA . THR A 1 128 ? 21.707 -11.501 -8.344 1.00 60.53 128 THR A CA 1
ATOM 960 C C . THR A 1 128 ? 21.590 -11.924 -6.882 1.00 60.53 128 THR A C 1
ATOM 962 O O . THR A 1 128 ? 22.608 -12.251 -6.272 1.00 60.53 128 THR A O 1
ATOM 965 N N . THR A 1 129 ? 20.388 -11.931 -6.302 1.00 60.75 129 THR A N 1
ATOM 966 C CA . THR A 1 129 ? 20.170 -12.241 -4.883 1.00 60.75 129 THR A CA 1
ATOM 967 C C . THR A 1 129 ? 18.938 -13.125 -4.7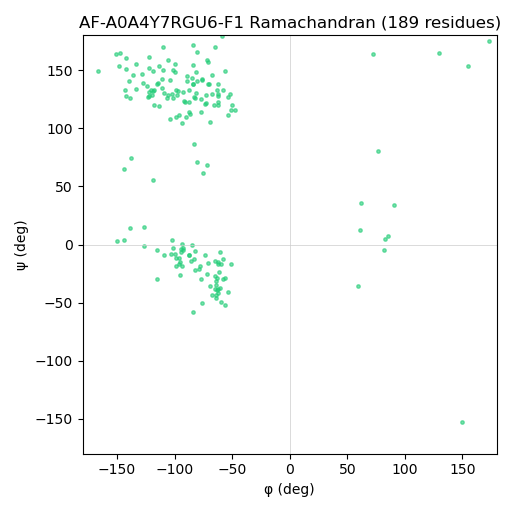11 1.00 60.75 129 THR A C 1
ATOM 969 O O . THR A 1 129 ? 17.848 -12.778 -5.145 1.00 60.75 129 THR A O 1
ATOM 972 N N . SER A 1 130 ? 19.097 -14.267 -4.037 1.00 63.00 130 SER A N 1
ATOM 973 C CA . SER A 1 130 ? 17.984 -15.121 -3.597 1.00 63.00 130 SER A CA 1
ATOM 974 C C . SER A 1 130 ? 17.754 -14.897 -2.098 1.00 63.00 130 SER A C 1
ATOM 976 O O . SER A 1 130 ? 18.732 -14.970 -1.351 1.00 63.00 130 SER A O 1
ATOM 978 N N . PRO A 1 131 ? 16.522 -14.630 -1.620 1.00 62.56 131 PRO A N 1
ATOM 979 C CA . PRO A 1 131 ? 15.238 -14.665 -2.341 1.00 62.56 131 PRO A CA 1
ATOM 980 C C . PRO A 1 131 ? 14.906 -13.399 -3.157 1.00 62.56 131 PRO A C 1
ATOM 982 O O . PRO A 1 131 ? 13.897 -13.375 -3.855 1.00 62.56 131 PRO A O 1
ATOM 985 N N . GLY A 1 132 ? 15.725 -12.352 -3.059 1.00 72.69 132 GLY A N 1
ATOM 986 C CA . GLY A 1 132 ? 15.522 -11.054 -3.699 1.00 72.69 132 GLY A CA 1
ATOM 987 C C . GLY A 1 132 ? 16.135 -9.946 -2.847 1.00 72.69 132 GLY A C 1
ATOM 988 O O . GLY A 1 132 ? 17.067 -10.191 -2.075 1.00 72.69 132 GLY A O 1
ATOM 989 N N . THR A 1 133 ? 15.608 -8.729 -2.942 1.00 76.44 133 THR A N 1
ATOM 990 C CA . THR A 1 133 ? 15.940 -7.623 -2.030 1.00 76.44 133 THR A CA 1
ATOM 991 C C . THR A 1 133 ? 14.665 -7.118 -1.364 1.00 76.44 133 THR A C 1
ATOM 993 O O . THR A 1 133 ? 13.658 -6.902 -2.033 1.00 76.44 133 THR A O 1
ATOM 996 N N . ALA A 1 134 ? 14.696 -6.971 -0.036 1.00 78.56 134 ALA A N 1
ATOM 997 C CA . ALA A 1 134 ? 13.543 -6.509 0.729 1.00 78.56 134 ALA A CA 1
ATOM 998 C C . ALA A 1 134 ? 13.165 -5.090 0.298 1.00 78.56 134 ALA A C 1
ATOM 1000 O O . ALA A 1 134 ? 14.043 -4.246 0.092 1.00 78.56 134 ALA A O 1
ATOM 1001 N N . VAL A 1 135 ? 11.868 -4.831 0.169 1.00 82.94 135 VAL A N 1
ATOM 1002 C CA . VAL A 1 135 ? 11.342 -3.513 -0.197 1.00 82.94 135 VAL A CA 1
ATOM 1003 C C . VAL A 1 135 ? 10.297 -3.072 0.797 1.00 82.94 135 VAL A C 1
ATOM 1005 O O . VAL A 1 135 ? 9.453 -3.850 1.227 1.00 82.94 135 VAL A O 1
ATOM 1008 N N . ALA A 1 136 ? 10.354 -1.793 1.147 1.00 88.88 136 ALA A N 1
ATOM 1009 C CA . ALA A 1 136 ? 9.310 -1.185 1.944 1.00 88.88 136 ALA A CA 1
ATOM 1010 C C . ALA A 1 136 ? 8.034 -1.051 1.099 1.00 88.88 136 ALA A C 1
ATOM 1012 O O . ALA A 1 136 ? 8.133 -0.631 -0.052 1.00 88.88 136 ALA A O 1
ATOM 1013 N N . PRO A 1 137 ? 6.846 -1.337 1.648 1.00 90.56 137 PRO A N 1
ATOM 1014 C CA . PRO A 1 137 ? 5.596 -1.054 0.961 1.00 90.56 137 PRO A CA 1
ATOM 1015 C C . PRO A 1 137 ? 5.351 0.461 0.917 1.00 90.56 137 PRO A C 1
ATOM 1017 O O . PRO A 1 137 ? 5.555 1.170 1.910 1.00 90.56 137 PRO A O 1
ATOM 1020 N N . ILE A 1 138 ? 4.888 0.970 -0.221 1.00 91.88 138 ILE A N 1
ATOM 1021 C CA . ILE A 1 138 ? 4.603 2.391 -0.437 1.00 91.88 138 ILE A CA 1
ATOM 1022 C C . ILE A 1 138 ? 3.252 2.604 -1.116 1.00 91.88 138 ILE A C 1
ATOM 1024 O O . ILE A 1 138 ? 2.782 1.772 -1.891 1.00 91.88 138 ILE A O 1
ATOM 1028 N N . ILE A 1 139 ? 2.677 3.784 -0.899 1.00 91.56 139 ILE A N 1
ATOM 1029 C CA . ILE A 1 139 ? 1.694 4.360 -1.817 1.00 91.56 139 ILE A CA 1
ATOM 1030 C C . ILE A 1 139 ? 2.456 5.271 -2.774 1.00 91.56 139 ILE A C 1
ATOM 1032 O O . ILE A 1 139 ? 2.900 6.356 -2.399 1.00 91.56 139 ILE A O 1
ATOM 1036 N N . ALA A 1 140 ? 2.643 4.811 -4.008 1.00 89.31 140 ALA A N 1
ATOM 1037 C CA . ALA A 1 140 ? 3.384 5.525 -5.031 1.00 89.31 140 ALA A CA 1
ATOM 1038 C C . ALA A 1 140 ? 2.534 6.593 -5.717 1.00 89.31 140 ALA A C 1
ATOM 1040 O O . ALA A 1 140 ? 1.457 6.297 -6.229 1.00 89.31 140 ALA A O 1
ATOM 1041 N N . THR A 1 141 ? 3.070 7.806 -5.821 1.00 86.25 141 THR A N 1
ATOM 1042 C CA . THR A 1 141 ? 2.514 8.910 -6.627 1.00 86.25 141 THR A CA 1
ATOM 1043 C C . THR A 1 141 ? 3.263 9.129 -7.937 1.00 86.25 141 THR A C 1
ATOM 1045 O O . THR A 1 141 ? 2.824 9.902 -8.792 1.00 86.25 141 THR A O 1
ATOM 1048 N N . GLN A 1 142 ? 4.388 8.434 -8.117 1.00 84.88 142 GLN A N 1
ATOM 1049 C CA . GLN A 1 142 ? 5.139 8.378 -9.365 1.00 84.88 142 GLN A CA 1
ATOM 1050 C C . GLN A 1 142 ? 5.676 6.963 -9.555 1.00 84.88 142 GLN A C 1
ATOM 1052 O O . GLN A 1 142 ? 6.356 6.443 -8.675 1.00 84.88 142 GLN A O 1
ATOM 1057 N N . TYR A 1 143 ? 5.433 6.348 -10.709 1.00 85.88 143 TYR A N 1
ATOM 1058 C CA . TYR A 1 143 ? 6.044 5.063 -11.052 1.00 85.88 143 TYR A CA 1
ATOM 1059 C C . TYR A 1 143 ? 6.278 4.929 -12.555 1.00 85.88 143 TYR A C 1
ATOM 1061 O O . TYR A 1 143 ? 5.580 5.544 -13.360 1.00 85.88 143 TYR A O 1
ATOM 1069 N N . ARG A 1 144 ? 7.258 4.116 -12.941 1.00 83.25 144 ARG A N 1
ATOM 1070 C CA . ARG A 1 144 ? 7.589 3.815 -14.340 1.00 83.25 144 ARG A CA 1
ATOM 1071 C C . ARG A 1 144 ? 7.990 2.363 -14.504 1.00 83.25 144 ARG A C 1
ATOM 1073 O O . ARG A 1 144 ? 8.423 1.729 -13.550 1.00 83.25 144 ARG A O 1
ATOM 1080 N N . THR A 1 145 ? 7.927 1.867 -15.734 1.00 82.56 145 THR A N 1
ATOM 1081 C CA . THR A 1 145 ? 8.690 0.665 -16.097 1.00 82.56 145 THR A CA 1
ATOM 1082 C C . THR A 1 145 ? 10.167 1.041 -16.182 1.00 82.56 145 THR A C 1
ATOM 1084 O O . THR A 1 145 ? 10.495 1.999 -16.881 1.00 82.56 145 THR A O 1
ATOM 1087 N N . ARG A 1 146 ? 11.042 0.293 -15.505 1.00 75.06 146 ARG A N 1
ATOM 1088 C CA . ARG A 1 146 ? 12.474 0.602 -15.360 1.00 75.06 146 ARG A CA 1
ATOM 1089 C C . ARG A 1 146 ? 13.189 0.822 -16.696 1.00 75.06 146 ARG A C 1
ATOM 1091 O O . ARG A 1 146 ? 13.971 1.758 -16.813 1.00 75.06 146 ARG A O 1
ATOM 1098 N N . ASP A 1 147 ? 12.872 0.003 -17.696 1.00 71.12 147 ASP A N 1
ATOM 1099 C CA . ASP A 1 147 ? 13.657 -0.067 -18.935 1.00 71.12 147 ASP A CA 1
ATOM 1100 C C . ASP A 1 147 ? 13.103 0.784 -20.090 1.00 71.12 147 ASP A C 1
ATOM 1102 O O . ASP A 1 147 ? 13.769 0.934 -21.111 1.00 71.12 147 ASP A O 1
ATOM 1106 N N . THR A 1 148 ? 11.874 1.306 -19.988 1.00 64.38 148 THR A N 1
ATOM 1107 C CA . THR A 1 148 ? 11.163 1.851 -21.169 1.00 64.38 148 THR A CA 1
ATOM 1108 C C . THR A 1 148 ? 10.179 2.995 -20.902 1.00 64.38 148 THR A C 1
ATOM 1110 O O . THR A 1 148 ? 9.514 3.428 -21.841 1.00 64.38 148 THR A O 1
ATOM 1113 N N . GLY A 1 149 ? 10.041 3.502 -19.670 1.00 64.62 149 GLY A N 1
ATOM 1114 C CA . GLY A 1 149 ? 8.971 4.456 -19.342 1.00 64.62 149 GLY A CA 1
ATOM 1115 C C . GLY A 1 149 ? 9.419 5.742 -18.656 1.00 64.62 149 GLY A C 1
ATOM 1116 O O . GLY A 1 149 ? 10.315 5.735 -17.813 1.00 64.62 149 GLY A O 1
ATOM 1117 N N . ASP A 1 150 ? 8.707 6.828 -18.948 1.00 70.25 150 ASP A N 1
ATOM 1118 C CA . ASP A 1 150 ? 8.657 7.997 -18.072 1.00 70.25 150 ASP A CA 1
ATOM 1119 C C . ASP A 1 150 ? 7.856 7.676 -16.803 1.00 70.25 150 ASP A C 1
ATOM 1121 O O . ASP A 1 150 ? 7.025 6.761 -16.776 1.00 70.25 150 ASP A O 1
ATOM 1125 N N . PHE A 1 151 ? 8.105 8.430 -15.731 1.00 70.31 151 PHE A N 1
ATOM 1126 C CA . PHE A 1 151 ? 7.251 8.372 -14.547 1.00 70.31 151 PHE A CA 1
ATOM 1127 C C . PHE A 1 151 ? 5.833 8.813 -14.919 1.00 70.31 151 PHE A C 1
ATOM 1129 O O . PHE A 1 151 ? 5.632 9.933 -15.382 1.00 70.31 151 PHE A O 1
ATOM 1136 N N . SER A 1 152 ? 4.850 7.947 -14.675 1.00 65.19 152 SER A N 1
ATOM 1137 C CA . SER A 1 152 ? 3.435 8.306 -14.745 1.00 65.19 152 SER A CA 1
ATOM 1138 C C . SER A 1 152 ? 3.124 9.318 -13.627 1.00 65.19 152 SER A C 1
ATOM 1140 O O . SER A 1 152 ? 3.336 8.970 -12.460 1.00 65.19 152 SER A O 1
ATOM 1142 N N . PRO A 1 153 ? 2.660 10.553 -13.921 1.00 56.03 153 PRO A N 1
ATOM 1143 C CA . PRO A 1 153 ? 2.485 11.583 -12.892 1.00 56.03 153 PRO A CA 1
ATOM 1144 C C . PRO A 1 153 ? 1.158 11.524 -12.105 1.00 56.03 153 PRO A C 1
ATOM 1146 O O . PRO A 1 153 ? 0.079 11.399 -12.682 1.00 56.03 153 PRO A O 1
ATOM 1149 N N . ALA A 1 154 ? 1.297 11.742 -10.789 1.00 52.44 154 ALA A N 1
ATOM 1150 C CA . ALA A 1 154 ? 0.494 12.500 -9.807 1.00 52.44 154 ALA A CA 1
ATOM 1151 C C . ALA A 1 154 ? -0.985 12.161 -9.534 1.00 52.44 154 ALA A C 1
ATOM 1153 O O . ALA A 1 154 ? -1.400 12.252 -8.380 1.00 52.44 154 ALA A O 1
ATOM 1154 N N . ASN A 1 155 ? -1.778 11.753 -10.525 1.00 58.62 155 ASN A N 1
ATOM 1155 C CA . ASN A 1 155 ? -3.240 11.654 -10.353 1.00 58.62 155 ASN A CA 1
ATOM 1156 C C . ASN A 1 155 ? -3.722 10.212 -10.142 1.00 58.62 155 ASN A C 1
ATOM 1158 O O . ASN A 1 155 ? -4.920 9.947 -10.127 1.00 58.62 155 ASN A O 1
ATOM 1162 N N . CYS A 1 156 ? -2.792 9.264 -10.051 1.00 73.75 156 CYS A N 1
ATOM 1163 C CA . CYS A 1 156 ? -3.096 7.841 -10.019 1.00 73.75 156 CYS A CA 1
ATOM 1164 C C . CYS A 1 156 ? -2.211 7.148 -8.972 1.00 73.75 156 CYS A C 1
ATOM 1166 O O . CYS A 1 156 ? -1.238 6.489 -9.357 1.00 73.75 156 CYS A O 1
ATOM 1168 N N . PRO A 1 157 ? -2.493 7.326 -7.662 1.00 85.38 157 PRO A N 1
ATOM 1169 C CA . PRO A 1 157 ? -1.773 6.622 -6.614 1.00 85.38 157 PRO A CA 1
ATOM 1170 C C . PRO A 1 157 ? -1.863 5.115 -6.820 1.00 85.38 157 PRO A C 1
ATOM 1172 O O . PRO A 1 157 ? -2.848 4.610 -7.364 1.00 85.38 157 PRO A O 1
ATOM 1175 N N . ARG A 1 158 ? -0.828 4.393 -6.404 1.00 88.31 158 ARG A N 1
ATOM 1176 C CA . ARG A 1 158 ? -0.782 2.934 -6.508 1.00 88.31 158 ARG A CA 1
ATOM 1177 C C . ARG A 1 158 ? -0.090 2.331 -5.302 1.00 88.31 158 ARG A C 1
ATOM 1179 O O . ARG A 1 158 ? 0.984 2.794 -4.928 1.00 88.31 158 ARG A O 1
ATOM 1186 N N . ASN A 1 159 ? -0.679 1.302 -4.707 1.00 87.56 159 ASN A N 1
ATOM 1187 C CA . ASN A 1 159 ? -0.015 0.504 -3.682 1.00 87.56 159 ASN A CA 1
ATOM 1188 C C . ASN A 1 159 ? 1.049 -0.379 -4.351 1.00 87.56 159 ASN A C 1
ATOM 1190 O O . ASN A 1 159 ? 0.753 -1.165 -5.248 1.00 87.56 159 ASN A O 1
ATOM 1194 N N . PHE A 1 160 ? 2.298 -0.226 -3.922 1.00 88.00 160 PHE A N 1
ATOM 1195 C CA . PHE A 1 160 ? 3.388 -1.133 -4.258 1.00 88.00 160 PHE A CA 1
ATOM 1196 C C . PHE A 1 160 ? 3.902 -1.765 -2.972 1.00 88.00 160 PHE A C 1
ATOM 1198 O O . PHE A 1 160 ? 4.157 -1.073 -1.990 1.00 88.00 160 PHE A O 1
ATOM 1205 N N . TYR A 1 161 ? 4.082 -3.075 -2.986 1.00 87.12 161 TYR A N 1
ATOM 1206 C CA . TYR A 1 161 ? 4.717 -3.837 -1.917 1.00 87.12 161 TYR A CA 1
ATOM 1207 C C . TYR A 1 161 ? 5.451 -5.026 -2.538 1.00 87.12 161 TYR A C 1
ATOM 1209 O O . TYR A 1 161 ? 5.295 -5.301 -3.730 1.00 87.12 161 TYR A O 1
ATOM 1217 N N . GLY A 1 162 ? 6.336 -5.667 -1.774 1.00 77.06 162 GLY A N 1
ATOM 1218 C CA . GLY A 1 162 ? 7.096 -6.807 -2.286 1.00 77.06 162 GLY A CA 1
ATOM 1219 C C . GLY A 1 162 ? 6.198 -8.007 -2.608 1.00 77.06 162 GLY A C 1
ATOM 1220 O O . GLY A 1 162 ? 5.036 -8.047 -2.219 1.00 77.06 162 GLY A O 1
ATOM 1221 N N . GLN A 1 163 ? 6.768 -9.016 -3.262 1.00 73.88 163 GLN A N 1
ATOM 1222 C CA . GLN A 1 163 ? 6.106 -10.294 -3.527 1.00 73.88 163 GLN A CA 1
ATOM 1223 C C . GLN A 1 163 ? 6.590 -11.383 -2.547 1.00 73.88 163 GLN A C 1
ATOM 1225 O O . GLN A 1 163 ? 7.759 -11.342 -2.123 1.00 73.88 163 GLN A O 1
ATOM 1230 N N . PRO A 1 164 ? 5.748 -12.382 -2.214 1.00 58.91 164 PRO A N 1
ATOM 1231 C CA . PRO A 1 164 ? 6.213 -13.599 -1.560 1.00 58.91 164 PRO A CA 1
ATOM 1232 C C . PRO A 1 164 ? 7.343 -14.190 -2.391 1.00 58.91 164 PRO A C 1
ATOM 1234 O O . PRO A 1 164 ? 7.227 -14.332 -3.603 1.00 58.91 164 PRO A O 1
ATOM 1237 N N . GLY A 1 165 ? 8.488 -14.460 -1.765 1.00 51.81 165 GLY A N 1
ATOM 1238 C CA . GLY A 1 165 ? 9.666 -14.957 -2.473 1.00 51.81 165 GLY A CA 1
ATOM 1239 C C . GLY A 1 165 ? 9.410 -16.282 -3.221 1.00 51.81 165 GLY A C 1
ATOM 1240 O O . GLY A 1 165 ? 8.337 -16.879 -3.123 1.00 51.81 165 GLY A O 1
ATOM 1241 N N . PRO A 1 166 ? 10.419 -16.826 -3.921 1.00 43.66 166 PRO A N 1
ATOM 1242 C CA . PRO A 1 166 ? 10.275 -18.004 -4.790 1.00 43.66 166 PRO A CA 1
ATOM 1243 C C . PRO A 1 166 ? 9.756 -19.288 -4.106 1.00 43.66 166 PRO A C 1
ATOM 1245 O O . PRO A 1 166 ? 9.387 -20.230 -4.798 1.00 43.66 166 PRO A O 1
ATOM 1248 N N . THR A 1 167 ? 9.713 -19.350 -2.771 1.00 45.72 167 THR A N 1
ATOM 1249 C CA . THR A 1 167 ? 9.197 -20.487 -1.983 1.00 45.72 167 THR A CA 1
ATOM 1250 C C . THR A 1 167 ? 7.784 -20.285 -1.422 1.00 45.72 167 THR A C 1
ATOM 1252 O O . THR A 1 167 ? 7.270 -21.196 -0.781 1.00 45.72 167 THR A O 1
ATOM 1255 N N . GLY A 1 168 ? 7.171 -19.115 -1.623 1.00 48.09 168 GLY A N 1
ATOM 1256 C CA . GLY A 1 168 ? 5.872 -18.740 -1.047 1.00 48.09 168 GLY A CA 1
ATOM 1257 C C . GLY A 1 168 ? 4.839 -18.259 -2.064 1.00 48.09 168 GLY A C 1
ATOM 1258 O O . GLY A 1 168 ? 3.861 -17.655 -1.656 1.00 48.09 168 GLY A O 1
ATOM 1259 N N . GLY A 1 169 ? 5.062 -18.510 -3.358 1.00 46.12 169 GLY A N 1
ATOM 1260 C CA . GLY A 1 169 ? 4.157 -18.078 -4.422 1.00 46.12 169 GLY A CA 1
ATOM 1261 C C . GLY A 1 169 ? 4.290 -16.588 -4.722 1.00 46.12 169 GLY A C 1
ATOM 1262 O O . GLY A 1 169 ? 3.464 -15.790 -4.312 1.00 46.12 169 GLY A O 1
ATOM 1263 N N . ALA A 1 170 ? 5.302 -16.204 -5.503 1.00 47.47 170 ALA A N 1
ATOM 1264 C CA . ALA A 1 170 ? 5.169 -15.015 -6.344 1.00 47.47 170 ALA A CA 1
ATOM 1265 C C . ALA A 1 170 ? 4.203 -15.371 -7.482 1.00 47.47 170 ALA A C 1
ATOM 1267 O O . ALA A 1 170 ? 4.634 -15.577 -8.618 1.00 47.47 170 ALA A O 1
ATOM 1268 N N . ASP A 1 171 ? 2.930 -15.577 -7.167 1.00 53.53 171 ASP A N 1
ATOM 1269 C CA . ASP A 1 171 ? 1.922 -15.745 -8.197 1.00 53.53 171 ASP A CA 1
ATOM 1270 C C . ASP A 1 171 ? 1.666 -14.402 -8.891 1.00 53.53 171 ASP A C 1
ATOM 1272 O O . ASP A 1 171 ? 1.987 -13.308 -8.410 1.00 53.53 171 ASP A O 1
ATOM 1276 N N . GLU A 1 172 ? 1.131 -14.494 -10.102 1.00 55.47 172 GLU A N 1
ATOM 1277 C CA . GLU A 1 172 ? 0.675 -13.334 -10.863 1.00 55.47 172 GLU A CA 1
ATOM 1278 C C . GLU A 1 172 ? -0.422 -12.560 -10.102 1.00 55.47 172 GLU A C 1
ATOM 1280 O O . GLU A 1 172 ? -0.660 -11.383 -10.388 1.00 55.47 172 GLU A O 1
ATOM 1285 N N . ASP A 1 173 ? -1.035 -13.182 -9.092 1.00 59.09 173 ASP A N 1
ATOM 1286 C CA . ASP A 1 173 ? -2.165 -12.668 -8.320 1.00 59.09 173 ASP A CA 1
ATOM 1287 C C . ASP A 1 173 ? -1.760 -11.483 -7.432 1.00 59.09 173 ASP A C 1
ATOM 1289 O O . ASP A 1 173 ? -2.474 -10.479 -7.385 1.00 59.09 173 ASP A O 1
ATOM 1293 N N . THR A 1 174 ? -0.548 -11.482 -6.863 1.00 64.12 174 THR A N 1
ATOM 1294 C CA . THR A 1 174 ? -0.039 -10.325 -6.091 1.00 64.12 174 THR A CA 1
ATOM 1295 C C . THR A 1 174 ? -0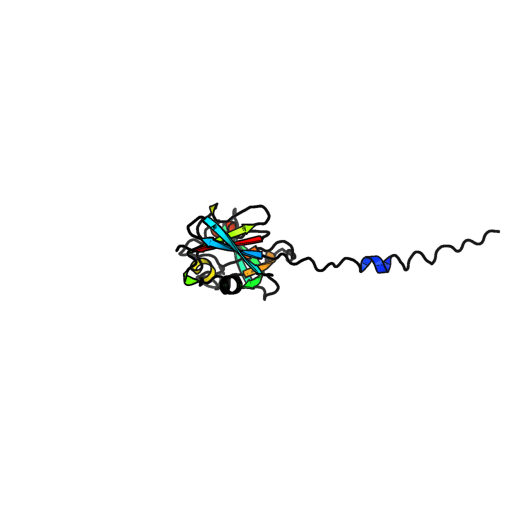.002 -9.027 -6.920 1.00 64.12 174 THR A C 1
ATOM 1297 O O . THR A 1 174 ? -0.167 -7.928 -6.391 1.00 64.12 174 THR A O 1
ATOM 1300 N N . MET A 1 175 ? 0.192 -9.110 -8.241 1.00 66.25 175 MET A N 1
ATOM 1301 C CA . MET A 1 175 ? 0.190 -7.919 -9.104 1.00 66.25 175 MET A CA 1
ATOM 1302 C C . MET A 1 175 ? -1.210 -7.388 -9.394 1.00 66.25 175 MET A C 1
ATOM 1304 O O . MET A 1 175 ? -1.363 -6.187 -9.646 1.00 66.25 175 MET A O 1
ATOM 1308 N N . GLN A 1 176 ? -2.206 -8.274 -9.402 1.00 66.88 176 GLN A N 1
ATOM 1309 C CA . GLN A 1 176 ? -3.609 -7.892 -9.540 1.00 66.88 176 GLN A CA 1
ATOM 1310 C C . GLN A 1 176 ? -4.016 -7.047 -8.327 1.00 66.88 176 GLN A C 1
ATOM 1312 O O . GLN A 1 176 ? -4.732 -6.061 -8.462 1.00 66.88 176 GLN A O 1
ATOM 1317 N N . MET A 1 177 ? -3.420 -7.305 -7.163 1.00 75.69 177 MET A N 1
ATOM 1318 C CA . MET A 1 177 ? -3.658 -6.529 -5.946 1.00 75.69 177 MET A CA 1
ATOM 1319 C C . MET A 1 177 ? -3.011 -5.126 -5.933 1.00 75.69 177 MET A C 1
ATOM 1321 O O . MET A 1 177 ? -3.296 -4.317 -5.048 1.00 75.69 177 MET A O 1
ATOM 1325 N N . TRP A 1 178 ? -2.154 -4.777 -6.904 1.00 85.19 178 TRP A N 1
ATOM 1326 C CA . TRP A 1 178 ? -1.615 -3.415 -7.036 1.00 85.19 178 TRP A CA 1
ATOM 1327 C C . TRP A 1 178 ? -2.594 -2.506 -7.783 1.00 85.19 178 TRP A C 1
ATOM 1329 O O . TRP A 1 178 ? -2.482 -2.291 -8.999 1.00 85.19 178 TRP A O 1
ATOM 1339 N N . VAL A 1 179 ? -3.514 -1.925 -7.032 1.00 86.06 179 VAL A N 1
ATOM 1340 C CA . VAL A 1 179 ? -4.588 -1.028 -7.457 1.00 86.06 179 VAL A CA 1
ATOM 1341 C C . VAL A 1 179 ? -4.057 0.262 -8.075 1.00 86.06 179 VAL A C 1
ATOM 1343 O O . VAL A 1 179 ? -3.229 0.964 -7.498 1.00 86.06 179 VAL A O 1
ATOM 1346 N N . LYS A 1 180 ? -4.563 0.619 -9.258 1.00 84.94 180 LYS A N 1
ATOM 1347 C CA . LYS A 1 180 ? -4.307 1.925 -9.880 1.00 84.94 180 LYS A CA 1
ATOM 1348 C C . LYS A 1 180 ? -5.357 2.931 -9.432 1.00 84.94 180 LYS A C 1
ATOM 1350 O O . LYS A 1 180 ? -6.521 2.591 -9.288 1.00 84.94 180 LYS A O 1
ATOM 1355 N N . GLY A 1 181 ? -4.953 4.188 -9.279 1.00 85.88 181 GLY A N 1
ATOM 1356 C CA . GLY A 1 181 ? -5.871 5.235 -8.843 1.00 85.88 181 GLY A CA 1
ATOM 1357 C C . GLY A 1 181 ? -6.414 4.938 -7.453 1.00 85.88 181 GLY A C 1
ATOM 1358 O O . GLY A 1 181 ? -7.588 5.200 -7.212 1.00 85.88 181 GLY A O 1
ATOM 1359 N N . LEU A 1 182 ? -5.569 4.357 -6.593 1.00 89.50 182 LEU A N 1
ATOM 1360 C CA . LEU A 1 182 ? -5.881 4.008 -5.217 1.00 89.50 182 LEU A CA 1
ATOM 1361 C C . LEU A 1 182 ? -6.486 5.227 -4.522 1.00 89.50 182 LEU A C 1
ATOM 1363 O O . LEU A 1 182 ? -5.849 6.279 -4.441 1.00 89.50 182 LEU A O 1
ATOM 1367 N N . SER A 1 183 ? -7.711 5.069 -4.039 1.00 90.81 183 SER A N 1
ATOM 1368 C CA . SER A 1 183 ? -8.465 6.116 -3.354 1.00 90.81 183 SER A CA 1
ATOM 1369 C C . SER A 1 183 ? -8.725 5.769 -1.898 1.00 90.81 183 SER A C 1
ATOM 1371 O O . SER A 1 183 ? -8.832 6.669 -1.061 1.00 90.81 183 SER A O 1
ATOM 1373 N N . THR A 1 184 ? -8.835 4.480 -1.570 1.00 93.12 184 THR A N 1
ATOM 1374 C CA . THR A 1 184 ? -9.164 4.038 -0.214 1.00 93.12 184 THR A CA 1
ATOM 1375 C C . THR A 1 184 ? -8.357 2.812 0.189 1.00 93.12 184 THR A C 1
ATOM 1377 O O . THR A 1 184 ? -8.111 1.922 -0.620 1.00 93.12 184 THR A O 1
ATOM 1380 N N . VAL A 1 185 ? -7.926 2.795 1.447 1.00 94.19 185 VAL A N 1
ATOM 1381 C CA . VAL A 1 185 ? -7.361 1.627 2.125 1.00 94.19 185 VAL A CA 1
ATOM 1382 C C . VAL A 1 185 ? -8.276 1.303 3.294 1.00 94.19 185 VAL A C 1
ATOM 1384 O O . VAL A 1 185 ? -8.468 2.148 4.172 1.00 94.19 185 VAL A O 1
ATOM 1387 N N . VAL A 1 186 ? -8.845 0.105 3.309 1.00 94.50 186 VAL A N 1
ATOM 1388 C CA . VAL A 1 186 ? -9.704 -0.364 4.398 1.00 94.50 186 VAL A CA 1
ATOM 1389 C C . VAL A 1 186 ? -8.892 -1.299 5.286 1.00 94.50 186 VAL A C 1
ATOM 1391 O O . VAL A 1 186 ? -8.272 -2.247 4.812 1.00 94.50 186 VAL A O 1
ATOM 1394 N N . LEU A 1 187 ? -8.863 -1.002 6.581 1.00 94.44 187 LEU A N 1
ATOM 1395 C CA . LEU A 1 187 ? -8.240 -1.806 7.624 1.00 94.44 187 LEU A CA 1
ATOM 1396 C C . LEU A 1 187 ? -9.341 -2.626 8.287 1.00 94.44 187 LEU A C 1
ATOM 1398 O O . LEU A 1 187 ? -10.203 -2.055 8.960 1.00 94.44 187 LEU A O 1
ATOM 1402 N N . LYS A 1 188 ? -9.342 -3.941 8.073 1.00 93.06 188 LYS A N 1
ATOM 1403 C CA . LYS A 1 188 ? -10.366 -4.827 8.626 1.00 93.06 188 LYS A CA 1
ATOM 1404 C C . LYS A 1 188 ? -9.887 -5.357 9.969 1.00 93.06 188 LYS A C 1
ATOM 1406 O O . LYS A 1 188 ? -8.793 -5.916 10.061 1.00 93.06 188 LYS A O 1
ATOM 1411 N N . VAL A 1 189 ? -10.689 -5.127 11.001 1.00 90.19 189 VAL A N 1
ATOM 1412 C CA . VAL A 1 189 ? -10.391 -5.511 12.385 1.00 90.19 189 VAL A CA 1
ATOM 1413 C C . VAL A 1 189 ? -11.498 -6.422 12.909 1.00 90.19 189 VAL A C 1
ATOM 1415 O O . VAL A 1 189 ? -12.683 -6.081 12.834 1.00 90.19 189 VAL A O 1
ATOM 1418 N N . ASN A 1 190 ? -11.135 -7.578 13.453 1.00 75.69 190 ASN A N 1
ATOM 1419 C CA . ASN A 1 190 ? -12.034 -8.384 14.268 1.00 75.69 190 ASN A CA 1
ATOM 1420 C C . ASN A 1 190 ? -12.005 -7.892 15.716 1.00 75.69 190 ASN A C 1
ATOM 1422 O O . ASN A 1 190 ? -10.971 -7.477 16.237 1.00 75.69 190 ASN A O 1
ATOM 1426 N N . GLN A 1 191 ? -13.176 -7.929 16.351 1.00 60.38 191 GLN A N 1
ATOM 1427 C CA . GLN A 1 191 ? -13.341 -7.663 17.782 1.00 60.38 191 GLN A CA 1
ATOM 1428 C C . GLN A 1 191 ? -13.159 -8.936 18.606 1.00 60.38 191 GLN A C 1
ATOM 1430 O O . GLN A 1 191 ? -13.598 -10.010 18.132 1.00 60.38 191 GLN A O 1
#

Organism: NCBI:txid78350